Protein AF-A0A961NY48-F1 (afdb_monomer)

Solvent-accessible surface area (backbone atoms only — not comparable to full-atom values): 17485 Å² total; per-residue (Å²): 64,58,36,47,30,24,13,67,84,43,77,58,60,60,48,34,60,68,52,54,38,33,38,49,40,57,77,47,50,43,35,45,83,66,76,32,61,90,43,60,56,43,46,37,36,28,48,59,86,44,73,69,20,22,55,49,47,51,50,34,31,75,73,67,70,51,65,73,33,90,79,53,43,72,28,96,40,55,65,63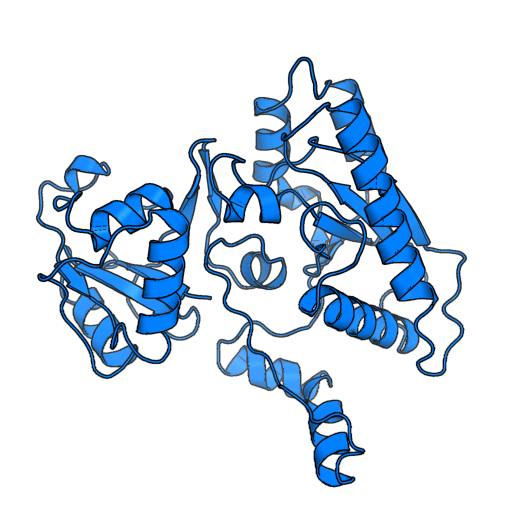,40,35,55,51,22,51,72,30,70,45,20,37,29,58,34,36,71,63,46,42,80,78,30,34,75,44,24,42,24,37,95,77,69,50,69,38,52,90,41,63,63,33,42,52,38,53,62,21,89,49,51,59,85,86,82,85,88,76,71,101,60,89,66,57,69,70,56,51,52,50,60,52,43,63,71,33,70,74,40,33,52,52,38,39,74,68,45,41,76,45,87,71,78,45,77,42,51,58,85,79,38,54,70,48,54,53,44,24,62,70,69,44,46,94,76,37,43,72,68,54,45,50,54,49,51,61,69,48,55,82,24,22,38,38,24,52,54,36,40,49,40,88,99,54,72,48,62,26,76,69,26,51,52,49,35,53,52,54,36,50,40,46,68,74,53,52,68,68,98,46,40,38,35,25,42,7,26,20,37,81,77,75,56,51,72,57,27,24,55,49,10,25,54,36,7,42,44,52,50,49,51,33,66,66,45,76,90,80,54,87,68,77,72,89,36,67,49,58,42,45,51,8,57,49,66,47,73,44,33,69,87,42,76,64,21,27,53,55,14,36,30,26,40,37,28,35,88

Structure (mmCIF, N/CA/C/O backbone):
data_AF-A0A961NY48-F1
#
_entry.id   AF-A0A961NY48-F1
#
loop_
_atom_site.group_PDB
_atom_site.id
_atom_site.type_symbol
_atom_site.label_atom_id
_atom_site.label_alt_id
_atom_site.label_comp_id
_atom_site.label_asym_id
_atom_site.label_entity_id
_atom_site.label_seq_id
_atom_site.pdbx_PDB_ins_code
_atom_site.Cartn_x
_atom_site.Cartn_y
_atom_site.Cartn_z
_atom_site.occupancy
_atom_site.B_iso_or_equiv
_atom_site.auth_seq_id
_atom_site.auth_comp_id
_atom_site.auth_asym_id
_atom_site.auth_atom_id
_atom_site.pdbx_PDB_model_num
ATOM 1 N N . ALA A 1 1 ? -2.059 -2.474 -8.513 1.00 93.06 1 ALA A N 1
ATOM 2 C CA . ALA A 1 1 ? -0.793 -1.785 -8.185 1.00 93.06 1 ALA A CA 1
ATOM 3 C C . ALA A 1 1 ? 0.103 -1.765 -9.413 1.00 93.06 1 ALA A C 1
ATOM 5 O O . ALA A 1 1 ? -0.035 -2.669 -10.235 1.00 93.06 1 ALA A O 1
ATOM 6 N N . LEU A 1 2 ? 0.965 -0.756 -9.536 1.00 95.31 2 LEU A N 1
ATOM 7 C CA . LEU A 1 2 ? 2.062 -0.748 -10.506 1.00 95.31 2 LEU A CA 1
ATOM 8 C C . LEU A 1 2 ? 3.186 -1.605 -9.933 1.00 95.31 2 LEU A C 1
ATOM 10 O O . LEU A 1 2 ? 3.520 -1.440 -8.768 1.00 95.31 2 LEU A O 1
ATOM 14 N N . VAL A 1 3 ? 3.740 -2.521 -10.713 1.00 96.31 3 VAL A N 1
ATOM 15 C CA . VAL A 1 3 ? 4.722 -3.489 -10.220 1.00 96.31 3 VAL A CA 1
ATOM 16 C C . VAL A 1 3 ? 5.961 -3.414 -11.103 1.00 96.31 3 VAL A C 1
ATOM 18 O O . VAL A 1 3 ? 5.857 -3.716 -12.295 1.00 96.31 3 VAL A O 1
ATOM 21 N N . PRO A 1 4 ? 7.119 -3.003 -10.557 1.00 97.31 4 PRO A N 1
ATOM 22 C CA . PRO A 1 4 ? 8.390 -3.133 -11.246 1.00 97.31 4 PRO A CA 1
ATOM 23 C C . PRO A 1 4 ? 8.724 -4.611 -11.403 1.00 97.31 4 PRO A C 1
ATOM 25 O O . PRO A 1 4 ? 8.679 -5.381 -10.439 1.00 97.31 4 PRO A O 1
ATOM 28 N N . VAL A 1 5 ? 9.044 -4.997 -12.627 1.00 97.81 5 VAL A N 1
ATOM 29 C CA . VAL A 1 5 ? 9.352 -6.367 -13.007 1.00 97.81 5 VAL A CA 1
ATOM 30 C C . VAL A 1 5 ? 10.660 -6.424 -13.773 1.00 97.81 5 VAL A C 1
ATOM 32 O O . VAL A 1 5 ? 10.995 -5.517 -14.533 1.00 97.81 5 VAL A O 1
ATOM 35 N N . VAL A 1 6 ? 11.384 -7.513 -13.569 1.00 98.19 6 VAL A N 1
ATOM 36 C CA . VAL A 1 6 ? 12.638 -7.837 -14.250 1.00 98.19 6 VAL A CA 1
ATOM 37 C C . VAL A 1 6 ? 12.577 -9.256 -14.789 1.00 98.19 6 VAL A C 1
ATOM 39 O O . VAL A 1 6 ? 11.686 -10.040 -14.446 1.00 98.19 6 VAL A O 1
ATOM 42 N N . HIS A 1 7 ? 13.553 -9.611 -15.613 1.00 97.75 7 HIS A N 1
ATOM 43 C CA . HIS A 1 7 ? 13.759 -10.994 -16.012 1.00 97.75 7 HIS A CA 1
ATOM 44 C C . HIS A 1 7 ? 13.924 -11.926 -14.799 1.00 97.75 7 HIS A C 1
ATOM 46 O O . HIS A 1 7 ? 14.548 -11.567 -13.795 1.00 97.75 7 HIS A O 1
ATOM 52 N N . ALA A 1 8 ? 13.423 -13.160 -14.907 1.00 95.94 8 ALA A N 1
ATOM 53 C CA . ALA A 1 8 ? 13.413 -14.129 -13.808 1.00 95.94 8 ALA A CA 1
ATOM 54 C C . ALA A 1 8 ? 14.809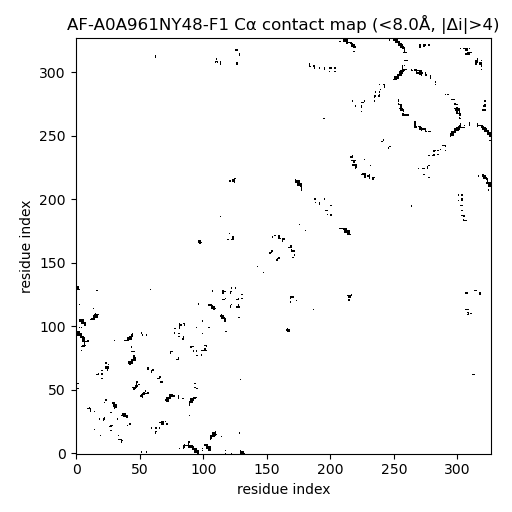 -14.424 -13.222 1.00 95.94 8 ALA A C 1
ATOM 56 O O . ALA A 1 8 ? 14.932 -14.678 -12.026 1.00 95.94 8 ALA A O 1
ATOM 57 N N . THR A 1 9 ? 15.862 -14.353 -14.045 1.00 95.44 9 THR A N 1
ATOM 58 C CA . THR A 1 9 ? 17.255 -14.620 -13.637 1.00 95.44 9 THR A CA 1
ATOM 59 C C . THR A 1 9 ? 18.020 -13.392 -13.145 1.00 95.44 9 THR A C 1
ATOM 61 O O . THR A 1 9 ? 19.196 -13.523 -12.808 1.00 95.44 9 THR A O 1
ATOM 64 N N . ASN A 1 10 ? 17.419 -12.199 -13.149 1.00 95.75 10 ASN A N 1
ATOM 65 C CA . ASN A 1 10 ? 18.087 -11.017 -12.613 1.00 95.75 10 ASN A CA 1
ATOM 66 C C . ASN A 1 10 ? 18.337 -11.237 -11.101 1.00 95.75 10 ASN A C 1
ATOM 68 O O . ASN A 1 10 ? 17.419 -11.697 -10.421 1.00 95.75 10 ASN A O 1
ATOM 72 N N . PRO A 1 11 ? 19.539 -10.982 -10.557 1.00 94.00 11 PRO A N 1
ATOM 73 C CA . PRO A 1 11 ? 19.848 -11.270 -9.152 1.00 94.00 11 PRO A CA 1
ATOM 74 C C . PRO A 1 11 ? 19.316 -10.219 -8.166 1.00 94.00 11 PRO A C 1
ATOM 76 O O . PRO A 1 11 ? 19.292 -10.475 -6.966 1.00 94.00 11 PRO A O 1
ATOM 79 N N . VAL A 1 12 ? 18.905 -9.036 -8.634 1.00 94.69 12 VAL A N 1
ATOM 80 C CA . VAL A 1 12 ? 18.417 -7.967 -7.755 1.00 94.69 12 VAL A CA 1
ATOM 81 C C . VAL A 1 12 ? 17.025 -8.330 -7.243 1.00 94.69 12 VAL A C 1
ATOM 83 O O . VAL A 1 12 ? 16.096 -8.529 -8.022 1.00 94.69 12 VAL A O 1
ATOM 86 N N . GLU A 1 13 ? 16.856 -8.436 -5.928 1.00 91.50 13 GLU A N 1
ATOM 87 C CA . GLU A 1 13 ? 15.572 -8.823 -5.319 1.00 91.50 13 GLU A CA 1
ATOM 88 C C . GLU A 1 13 ? 14.715 -7.619 -4.915 1.00 91.50 13 GLU A C 1
ATOM 90 O O . GLU A 1 13 ? 13.482 -7.685 -4.931 1.00 91.50 13 GLU A O 1
ATOM 95 N N . ARG A 1 14 ? 15.373 -6.519 -4.542 1.00 91.50 14 ARG A N 1
ATOM 96 C CA . ARG A 1 14 ? 14.742 -5.327 -3.978 1.00 91.50 14 ARG A CA 1
ATOM 97 C C . ARG A 1 14 ? 15.614 -4.091 -4.162 1.00 91.50 14 ARG A C 1
ATOM 99 O O . ARG A 1 14 ? 16.836 -4.212 -4.135 1.00 91.50 14 ARG A O 1
ATOM 106 N N . PHE A 1 15 ? 14.990 -2.926 -4.271 1.00 90.81 15 PHE A N 1
ATOM 107 C CA . PHE A 1 15 ? 15.666 -1.624 -4.237 1.00 90.81 15 PHE A CA 1
ATOM 108 C C . PHE A 1 15 ? 14.711 -0.511 -3.803 1.00 90.81 15 PHE A C 1
ATOM 110 O O . PHE A 1 15 ? 13.496 -0.719 -3.707 1.00 90.81 15 PHE A O 1
ATOM 117 N N . GLY A 1 16 ? 15.260 0.675 -3.539 1.00 88.81 16 GLY A N 1
ATOM 118 C CA . GLY A 1 16 ? 14.526 1.843 -3.077 1.00 88.81 16 GLY A CA 1
ATOM 119 C C . GLY A 1 16 ? 13.540 2.409 -4.100 1.00 88.81 16 GLY A C 1
ATOM 120 O O . GLY A 1 16 ? 13.788 2.368 -5.302 1.00 88.81 16 GLY A O 1
ATOM 121 N N . LEU A 1 17 ? 12.452 3.039 -3.644 1.00 88.00 17 LEU A N 1
ATOM 122 C CA . LEU A 1 17 ? 11.603 3.832 -4.548 1.00 88.00 17 LEU A CA 1
ATOM 123 C C . LEU A 1 17 ? 12.389 4.986 -5.208 1.00 88.00 17 LEU A C 1
ATOM 125 O O . LEU A 1 17 ? 12.193 5.272 -6.388 1.00 88.00 17 LEU A O 1
ATOM 129 N N . SER A 1 18 ? 13.334 5.587 -4.479 1.00 87.00 18 SER A N 1
ATOM 130 C CA . SER A 1 18 ? 14.268 6.575 -5.027 1.00 87.00 18 SER A CA 1
ATOM 131 C C . SER A 1 18 ? 15.195 5.982 -6.094 1.00 87.00 18 SER A C 1
ATOM 133 O O . SER A 1 18 ? 15.437 6.638 -7.105 1.00 87.00 18 SER A O 1
ATOM 135 N N . ASP A 1 19 ? 15.654 4.736 -5.919 1.00 92.25 19 ASP A N 1
ATOM 136 C CA . ASP A 1 19 ? 16.471 4.034 -6.919 1.00 92.25 19 ASP A CA 1
ATOM 137 C C . ASP A 1 19 ? 15.649 3.759 -8.180 1.00 92.25 19 ASP A C 1
ATOM 139 O O . ASP A 1 19 ? 16.112 4.017 -9.285 1.00 92.25 19 ASP A O 1
ATOM 143 N N . LEU A 1 20 ? 14.389 3.327 -8.032 1.00 93.88 20 LEU A N 1
ATOM 144 C CA . LEU A 1 20 ? 13.474 3.148 -9.163 1.00 93.88 20 LEU A CA 1
ATOM 145 C C . LEU A 1 20 ? 13.321 4.437 -9.977 1.00 93.88 20 LEU A C 1
ATOM 147 O O . LEU A 1 20 ? 13.367 4.405 -11.207 1.00 93.88 20 LEU A O 1
ATOM 151 N N . ALA A 1 21 ? 13.147 5.568 -9.292 1.00 92.94 21 ALA A N 1
ATOM 152 C CA . ALA A 1 21 ? 13.044 6.867 -9.939 1.00 92.94 21 ALA A CA 1
ATOM 153 C C . ALA A 1 21 ? 14.352 7.255 -10.650 1.00 92.94 21 ALA A C 1
ATOM 155 O O . ALA A 1 21 ? 14.300 7.761 -11.769 1.00 92.94 21 ALA A O 1
ATOM 156 N N . ALA A 1 22 ? 15.512 6.979 -10.047 1.00 94.56 22 ALA A N 1
ATOM 157 C CA . ALA A 1 22 ? 16.821 7.235 -10.649 1.00 94.56 22 ALA A CA 1
ATOM 158 C C . ALA A 1 22 ? 17.088 6.352 -11.885 1.00 94.56 22 ALA A C 1
ATOM 160 O O . ALA A 1 22 ? 17.562 6.860 -12.902 1.00 94.56 22 ALA A O 1
ATOM 161 N N . ILE A 1 23 ? 16.701 5.071 -11.845 1.00 96.50 23 ILE A N 1
ATOM 162 C CA . ILE A 1 23 ? 16.760 4.144 -12.988 1.00 96.50 23 ILE A CA 1
ATOM 163 C C . ILE A 1 23 ? 15.923 4.686 -14.150 1.00 96.50 23 ILE A C 1
ATOM 165 O O . ILE A 1 23 ? 16.410 4.853 -15.265 1.00 96.50 23 ILE A O 1
ATOM 169 N N . PHE A 1 24 ? 14.657 5.025 -13.891 1.00 96.94 24 PHE A N 1
ATOM 170 C CA . PHE A 1 24 ? 13.757 5.515 -14.935 1.00 96.94 24 PHE A CA 1
ATOM 171 C C . PHE A 1 24 ? 14.054 6.950 -15.389 1.00 96.94 24 PHE A C 1
ATOM 173 O O . PHE A 1 24 ? 13.579 7.340 -16.456 1.00 96.94 24 PHE A O 1
ATOM 180 N N . ALA A 1 25 ? 14.851 7.714 -14.638 1.00 96.38 25 ALA A N 1
ATOM 181 C CA . ALA A 1 25 ? 15.432 8.987 -15.066 1.00 96.38 25 ALA A CA 1
ATOM 182 C C . ALA A 1 25 ? 16.734 8.814 -15.877 1.00 96.38 25 ALA A C 1
ATOM 184 O O . ALA A 1 25 ? 17.180 9.768 -16.516 1.00 96.38 25 ALA A O 1
ATOM 185 N N . GLY A 1 26 ? 17.317 7.608 -15.897 1.00 96.06 26 GLY A N 1
ATOM 186 C CA . GLY A 1 26 ? 18.570 7.293 -16.589 1.00 96.06 26 GLY A CA 1
ATOM 187 C C . GLY A 1 26 ? 19.828 7.722 -15.830 1.00 96.06 26 GLY A C 1
ATOM 188 O O . GLY A 1 26 ? 20.877 7.885 -16.443 1.00 96.06 26 GLY A O 1
ATOM 189 N N . GLU A 1 27 ? 19.721 7.959 -14.522 1.00 96.25 27 GLU A N 1
ATOM 190 C CA . GLU A 1 27 ? 20.864 8.278 -13.655 1.00 96.25 27 GLU A CA 1
ATOM 191 C C . GLU A 1 27 ? 21.569 7.022 -13.140 1.00 96.25 27 GLU A C 1
ATOM 193 O O . GLU A 1 27 ? 22.773 7.062 -12.916 1.00 96.25 27 GLU A O 1
ATOM 198 N N . ILE A 1 28 ? 20.809 5.937 -12.963 1.00 96.44 28 ILE A N 1
ATOM 199 C CA . ILE A 1 28 ? 21.324 4.587 -12.728 1.00 96.44 28 ILE A CA 1
ATOM 200 C C . ILE A 1 28 ? 21.061 3.804 -14.008 1.00 96.44 28 ILE A C 1
ATOM 202 O O . ILE A 1 28 ? 19.903 3.576 -14.368 1.00 96.44 28 ILE A O 1
ATOM 206 N N . ASP A 1 29 ? 22.122 3.418 -14.707 1.00 96.88 29 ASP A N 1
ATOM 207 C CA . ASP A 1 29 ? 22.032 2.748 -16.006 1.00 96.88 29 ASP A CA 1
ATOM 208 C C . ASP A 1 29 ? 22.713 1.374 -16.034 1.00 96.88 29 ASP A C 1
ATOM 210 O O . ASP A 1 29 ? 22.643 0.680 -17.052 1.00 96.88 29 ASP A O 1
ATOM 214 N N . ASN A 1 30 ? 23.298 0.934 -14.912 1.00 97.44 30 ASN A N 1
ATOM 215 C CA . ASN A 1 30 ? 23.944 -0.367 -14.788 1.00 97.44 30 ASN A CA 1
ATOM 216 C C . ASN A 1 30 ? 23.503 -1.112 -13.517 1.00 97.44 30 ASN A C 1
ATOM 218 O O . ASN A 1 30 ? 23.493 -0.578 -12.409 1.00 97.44 30 ASN A O 1
ATOM 222 N N . TRP A 1 31 ? 23.189 -2.400 -13.662 1.00 97.12 31 TRP A N 1
ATOM 223 C CA . TRP A 1 31 ? 22.745 -3.247 -12.553 1.00 97.12 31 TRP A CA 1
ATOM 224 C C . TRP A 1 31 ? 23.789 -3.421 -11.441 1.00 97.12 31 TRP A C 1
ATOM 226 O O . TRP A 1 31 ? 23.409 -3.682 -10.297 1.00 97.12 31 TRP A O 1
ATOM 236 N N . SER A 1 32 ? 25.084 -3.260 -11.730 1.00 96.69 32 SER A N 1
ATOM 237 C CA . SER A 1 32 ? 26.154 -3.349 -10.725 1.00 96.69 32 SER A CA 1
ATOM 238 C C . SER A 1 32 ? 26.040 -2.288 -9.625 1.00 96.69 32 SER A C 1
ATOM 240 O O . SER A 1 32 ? 26.433 -2.552 -8.489 1.00 96.69 32 SER A O 1
ATOM 242 N N . GLU A 1 33 ? 25.418 -1.140 -9.911 1.00 96.19 33 GLU A N 1
ATOM 243 C CA . GLU A 1 33 ? 25.150 -0.081 -8.928 1.00 96.19 33 GLU A CA 1
ATOM 244 C C . GLU A 1 33 ? 24.125 -0.511 -7.865 1.00 96.19 33 GLU A C 1
ATOM 246 O O . GLU A 1 33 ? 24.103 0.024 -6.758 1.00 96.19 33 GLU A O 1
ATOM 251 N N . LEU A 1 34 ? 23.315 -1.527 -8.176 1.00 93.69 34 LEU A N 1
ATOM 252 C CA . LEU A 1 34 ? 22.260 -2.079 -7.321 1.00 93.69 34 LEU A CA 1
ATOM 253 C C . LEU A 1 34 ? 22.614 -3.481 -6.795 1.00 93.69 34 LEU A C 1
ATOM 255 O O . LEU A 1 34 ? 21.744 -4.222 -6.338 1.00 93.69 34 LEU A O 1
ATOM 259 N N . GLY A 1 35 ? 23.892 -3.869 -6.880 1.00 91.19 35 GLY A N 1
ATOM 260 C CA . GLY A 1 35 ? 24.374 -5.187 -6.454 1.00 91.19 35 GLY A CA 1
ATOM 261 C C . GLY A 1 35 ? 24.055 -6.324 -7.430 1.00 91.19 35 GLY A C 1
ATOM 262 O O . GLY A 1 35 ? 24.137 -7.493 -7.052 1.00 91.19 35 GLY A O 1
ATOM 263 N N . GLY A 1 36 ? 23.681 -5.998 -8.669 1.00 93.88 36 GLY A N 1
ATOM 264 C CA . GLY A 1 36 ? 23.467 -6.953 -9.750 1.00 93.88 36 GLY A CA 1
ATOM 265 C C . GLY A 1 36 ? 24.720 -7.238 -10.583 1.00 93.88 36 GLY A C 1
ATOM 266 O O . GLY A 1 36 ? 25.848 -6.945 -10.189 1.00 93.88 36 GLY A O 1
ATOM 267 N N . ALA A 1 37 ? 24.516 -7.848 -11.753 1.00 94.00 37 ALA A N 1
ATOM 268 C CA . ALA A 1 37 ? 25.592 -8.094 -12.711 1.00 94.00 37 ALA A CA 1
ATOM 269 C C . ALA A 1 37 ? 26.065 -6.782 -13.359 1.00 94.00 37 ALA A C 1
ATOM 271 O O . ALA A 1 37 ? 25.265 -5.869 -13.541 1.00 94.00 37 ALA A O 1
ATOM 272 N N . ASP A 1 38 ? 27.332 -6.708 -13.770 1.00 96.44 38 ASP A N 1
ATOM 273 C CA . ASP A 1 38 ? 27.828 -5.596 -14.592 1.00 96.44 38 ASP A CA 1
ATOM 274 C C . ASP A 1 38 ? 27.218 -5.676 -15.997 1.00 96.44 38 ASP A C 1
ATOM 276 O O . ASP A 1 38 ? 27.705 -6.378 -16.885 1.00 96.44 38 ASP A O 1
ATOM 280 N N . SER A 1 39 ? 26.058 -5.042 -16.148 1.00 95.06 39 SER A N 1
ATOM 281 C CA . SER A 1 39 ? 25.235 -5.095 -17.348 1.00 95.06 39 SER A CA 1
ATOM 282 C C . SER A 1 39 ? 24.332 -3.864 -17.421 1.00 95.06 39 SER A C 1
ATOM 284 O O . SER A 1 39 ? 23.824 -3.424 -16.384 1.00 95.06 39 SER A O 1
ATOM 286 N N . PRO A 1 40 ? 24.124 -3.308 -18.626 1.00 97.25 40 PRO A N 1
ATOM 287 C CA . PRO A 1 40 ? 23.281 -2.135 -18.805 1.00 97.25 40 PRO A CA 1
ATOM 288 C C . PRO A 1 40 ? 21.811 -2.448 -18.506 1.00 97.25 40 PRO A C 1
ATOM 290 O O . PRO A 1 40 ? 21.352 -3.579 -18.687 1.00 97.25 40 PRO A O 1
ATOM 293 N N . ILE A 1 41 ? 21.074 -1.423 -18.084 1.00 98.25 41 ILE A N 1
ATOM 294 C CA . ILE A 1 41 ? 19.639 -1.489 -17.814 1.00 98.25 41 ILE A CA 1
ATOM 295 C C . ILE A 1 41 ? 18.856 -1.060 -19.062 1.00 98.25 41 ILE A C 1
ATOM 297 O O . ILE A 1 41 ? 18.986 0.071 -19.534 1.00 98.25 41 ILE A O 1
ATOM 301 N N . THR A 1 42 ? 17.982 -1.936 -19.561 1.00 98.19 42 THR A N 1
ATOM 302 C CA . THR A 1 42 ? 17.013 -1.593 -20.617 1.00 98.19 42 THR A CA 1
ATOM 303 C C . THR A 1 42 ? 15.679 -1.200 -19.981 1.00 98.19 42 THR A C 1
ATOM 305 O O . THR A 1 42 ? 15.100 -1.973 -19.219 1.00 98.19 42 THR A O 1
ATOM 308 N N . LEU A 1 43 ? 15.164 -0.006 -20.288 1.00 98.31 43 LEU A N 1
ATOM 309 C CA . LEU A 1 43 ? 13.935 0.524 -19.685 1.00 98.31 43 LEU A CA 1
ATOM 310 C C . LEU A 1 43 ? 12.709 0.239 -20.561 1.00 98.31 43 LEU A C 1
ATOM 312 O O . LEU A 1 43 ? 12.680 0.633 -21.727 1.00 98.31 43 LEU A O 1
ATOM 316 N N . HIS A 1 44 ? 11.670 -0.366 -19.985 1.00 98.25 44 HIS A N 1
ATOM 317 C CA . HIS A 1 44 ? 10.410 -0.674 -20.667 1.00 98.25 44 HIS A CA 1
ATOM 318 C C . HIS A 1 44 ? 9.210 -0.048 -19.940 1.00 98.25 44 HIS A C 1
ATOM 320 O O . HIS A 1 44 ? 9.014 -0.238 -18.740 1.00 98.25 44 HIS A O 1
ATOM 326 N N . LEU A 1 45 ? 8.351 0.672 -20.664 1.00 97.88 45 LEU A N 1
ATOM 327 C CA . LEU A 1 45 ? 7.096 1.212 -20.122 1.00 97.88 45 LEU A CA 1
ATOM 328 C C . LEU A 1 45 ? 6.011 1.242 -21.202 1.00 97.88 45 LEU A C 1
ATOM 330 O O . LEU A 1 45 ? 6.305 1.236 -22.391 1.00 97.88 45 LEU A O 1
ATOM 334 N N . THR A 1 46 ? 4.743 1.282 -20.802 1.00 97.50 46 THR A N 1
ATOM 335 C CA . THR A 1 46 ? 3.648 1.673 -21.712 1.00 97.50 46 THR A CA 1
ATOM 336 C C . THR A 1 46 ? 3.651 3.195 -21.937 1.00 97.50 46 THR A C 1
ATOM 338 O O . THR A 1 46 ? 4.502 3.889 -21.381 1.00 97.50 46 THR A O 1
ATOM 341 N N . ASP A 1 47 ? 2.748 3.744 -22.764 1.00 96.12 47 ASP A N 1
ATOM 342 C CA . ASP A 1 47 ? 2.733 5.192 -23.064 1.00 96.12 47 ASP A CA 1
ATOM 343 C C . ASP A 1 47 ? 2.776 6.041 -21.771 1.00 96.12 47 ASP A C 1
ATOM 345 O O . ASP A 1 47 ? 1.825 6.009 -20.985 1.00 96.12 47 ASP A O 1
ATOM 349 N N . PRO A 1 48 ? 3.833 6.846 -21.537 1.00 95.19 48 PRO A N 1
ATOM 350 C CA . PRO A 1 48 ? 3.977 7.641 -20.316 1.00 95.19 48 PRO A CA 1
ATOM 351 C C . PRO A 1 48 ? 2.939 8.767 -20.187 1.00 95.19 48 PRO A C 1
ATOM 353 O O . PRO A 1 48 ? 2.929 9.488 -19.193 1.00 95.19 48 PRO A O 1
ATOM 356 N N . ARG A 1 49 ? 2.068 8.953 -21.184 1.00 93.88 49 ARG A N 1
ATOM 357 C CA . ARG A 1 49 ? 1.001 9.964 -21.195 1.00 93.88 49 ARG A CA 1
ATOM 358 C C . ARG A 1 49 ? -0.399 9.365 -21.086 1.00 93.88 49 ARG A C 1
ATOM 360 O O . ARG A 1 49 ? -1.362 10.124 -20.991 1.00 93.88 49 ARG A O 1
ATOM 367 N N . ALA A 1 50 ? -0.533 8.036 -21.064 1.00 91.38 50 ALA A N 1
ATOM 368 C CA . ALA A 1 50 ? -1.821 7.368 -20.916 1.00 91.38 50 ALA A CA 1
ATOM 369 C C . ALA A 1 50 ? -1.756 6.129 -20.006 1.00 91.38 50 ALA A C 1
ATOM 371 O O . ALA A 1 50 ? -0.722 5.489 -19.848 1.00 91.38 50 ALA A O 1
ATOM 372 N N . GLY A 1 51 ? -2.895 5.772 -19.408 1.00 90.44 51 GLY A N 1
ATOM 373 C CA . GLY A 1 51 ? -3.058 4.514 -18.673 1.00 90.44 51 GLY A CA 1
ATOM 374 C C . GLY A 1 51 ? -2.012 4.275 -17.573 1.00 90.44 51 GLY A C 1
ATOM 375 O O . GLY A 1 51 ? -1.731 5.156 -16.760 1.00 90.44 51 GLY A O 1
ATOM 376 N N . ILE A 1 52 ? -1.467 3.055 -17.547 1.00 91.50 52 ILE A N 1
ATOM 377 C CA . ILE A 1 52 ? -0.488 2.585 -16.551 1.00 91.50 52 ILE A CA 1
ATOM 378 C C . ILE A 1 52 ? 0.832 3.359 -16.647 1.00 91.50 52 ILE A C 1
ATOM 380 O O . ILE A 1 52 ? 1.367 3.758 -15.613 1.00 91.50 52 ILE A O 1
ATOM 384 N N . GLY A 1 53 ? 1.318 3.633 -17.861 1.00 94.62 53 GLY A N 1
ATOM 385 C CA . GLY A 1 53 ? 2.541 4.405 -18.084 1.00 94.62 53 GLY A CA 1
ATOM 386 C C . GLY A 1 53 ? 2.445 5.817 -17.510 1.00 94.62 53 GLY A C 1
ATOM 387 O O . GLY A 1 53 ? 3.351 6.245 -16.799 1.00 94.62 53 GLY A O 1
ATOM 388 N N . ALA A 1 54 ? 1.318 6.508 -17.710 1.00 94.44 54 ALA A N 1
ATOM 389 C CA . ALA A 1 54 ? 1.076 7.810 -17.077 1.00 94.44 54 ALA A CA 1
ATOM 390 C C . ALA A 1 54 ? 0.963 7.739 -15.554 1.00 94.44 54 ALA A C 1
ATOM 392 O O . ALA A 1 54 ? 1.483 8.615 -14.863 1.00 94.44 54 ALA A O 1
ATOM 393 N N . ALA A 1 55 ? 0.293 6.717 -15.015 1.00 93.81 55 ALA A N 1
ATOM 394 C CA . ALA A 1 55 ? 0.207 6.535 -13.569 1.00 93.81 55 ALA A CA 1
ATOM 395 C C . ALA A 1 55 ? 1.604 6.363 -12.949 1.00 93.81 55 ALA A C 1
ATOM 397 O O . ALA A 1 55 ? 1.903 6.988 -11.932 1.00 93.81 55 ALA A O 1
ATOM 398 N N . PHE A 1 56 ? 2.473 5.583 -13.597 1.00 95.31 56 PHE A N 1
ATOM 399 C CA . PHE A 1 56 ? 3.860 5.419 -13.179 1.00 95.31 56 PHE A CA 1
ATOM 400 C C . PHE A 1 56 ? 4.678 6.707 -13.328 1.00 95.31 56 PHE A C 1
ATOM 402 O O . PHE A 1 56 ? 5.325 7.125 -12.371 1.00 95.31 56 PHE A O 1
ATOM 409 N N . ALA A 1 57 ? 4.602 7.380 -14.480 1.00 94.69 57 ALA A N 1
ATOM 410 C CA . ALA A 1 57 ? 5.305 8.641 -14.719 1.00 94.69 57 ALA A CA 1
ATOM 411 C C . ALA A 1 57 ? 4.942 9.708 -13.670 1.00 94.69 57 ALA A C 1
ATOM 413 O O . ALA A 1 57 ? 5.821 10.381 -13.134 1.00 94.69 57 ALA A O 1
ATOM 414 N N . ASN A 1 58 ? 3.656 9.817 -13.321 1.00 93.00 58 ASN A N 1
ATOM 415 C CA . ASN A 1 58 ? 3.185 10.722 -12.273 1.00 93.00 58 ASN A CA 1
ATOM 416 C C . ASN A 1 58 ? 3.725 10.336 -10.890 1.00 93.00 58 ASN A C 1
ATOM 418 O O . ASN A 1 58 ? 4.123 11.221 -10.136 1.00 93.00 58 ASN A O 1
ATOM 422 N N . ALA A 1 59 ? 3.768 9.042 -10.558 1.00 90.50 59 ALA A N 1
ATOM 423 C CA . ALA A 1 59 ? 4.343 8.577 -9.297 1.00 90.50 59 ALA A CA 1
ATOM 424 C C . ALA A 1 59 ? 5.838 8.930 -9.195 1.00 90.50 59 ALA A C 1
ATOM 426 O O . ALA A 1 59 ? 6.264 9.480 -8.183 1.00 90.50 59 ALA A O 1
ATOM 427 N N . MET A 1 60 ? 6.619 8.703 -10.258 1.00 91.62 60 MET A N 1
ATOM 428 C CA . MET A 1 60 ? 8.049 9.054 -10.293 1.00 91.62 60 MET A CA 1
ATOM 429 C C . MET A 1 60 ? 8.288 10.565 -10.224 1.00 91.62 60 MET A C 1
ATOM 431 O O . MET A 1 60 ? 9.230 11.016 -9.569 1.00 91.62 60 MET A O 1
ATOM 435 N N . MET A 1 61 ? 7.416 11.353 -10.858 1.00 89.38 61 MET A N 1
ATOM 436 C CA . MET A 1 61 ? 7.457 12.813 -10.790 1.00 89.38 61 MET A CA 1
ATOM 437 C C . MET A 1 61 ? 7.177 13.325 -9.372 1.00 89.38 61 MET A C 1
ATOM 439 O O . MET A 1 61 ? 7.873 14.220 -8.905 1.00 89.38 61 MET A O 1
ATOM 443 N N . LEU A 1 62 ? 6.190 12.761 -8.668 1.00 85.94 62 LEU A N 1
ATOM 444 C CA . LEU A 1 62 ? 5.902 13.123 -7.274 1.00 85.94 62 LEU A CA 1
ATOM 445 C C . LEU A 1 62 ? 7.032 12.721 -6.320 1.00 85.94 62 LEU A C 1
ATOM 447 O O . LEU A 1 62 ? 7.280 13.423 -5.344 1.00 85.94 62 LEU A O 1
ATOM 451 N N . GLU A 1 63 ? 7.699 11.607 -6.611 1.00 85.06 63 GLU A N 1
ATOM 452 C CA . GLU A 1 63 ? 8.786 11.080 -5.793 1.00 85.06 63 GLU A CA 1
ATOM 453 C C . GLU A 1 63 ? 10.087 11.879 -5.954 1.00 85.06 63 GLU A C 1
ATOM 455 O O . GLU A 1 63 ? 10.717 12.252 -4.969 1.00 85.06 63 GLU A O 1
ATOM 460 N N . SER A 1 64 ? 10.497 12.151 -7.197 1.00 86.12 64 SER A N 1
ATOM 461 C CA . SER A 1 64 ? 11.834 12.684 -7.502 1.00 86.12 64 SER A CA 1
ATOM 462 C C . SER A 1 64 ? 11.839 14.047 -8.195 1.00 86.12 64 SER A C 1
ATOM 464 O O . SER A 1 64 ? 12.875 14.708 -8.241 1.00 86.12 64 SER A O 1
ATOM 466 N N . GLY A 1 65 ? 10.710 14.472 -8.769 1.00 88.69 65 GLY A N 1
ATOM 467 C CA . GLY A 1 65 ? 10.629 15.660 -9.624 1.00 88.69 65 GLY A CA 1
ATOM 468 C C . GLY A 1 65 ? 11.346 15.522 -10.973 1.00 88.69 65 GLY A C 1
ATOM 469 O O . GLY A 1 65 ? 11.503 16.521 -11.679 1.00 88.69 65 GLY A O 1
ATOM 470 N N . LYS A 1 66 ? 11.815 14.320 -11.334 1.00 87.38 66 LYS A N 1
ATOM 471 C CA . LYS A 1 66 ? 12.632 14.081 -12.531 1.00 87.38 66 LYS A CA 1
ATOM 472 C C . LYS A 1 66 ? 11.790 13.558 -13.701 1.00 87.38 66 LYS A C 1
ATOM 474 O O . LYS A 1 66 ? 10.844 12.796 -13.486 1.00 87.38 66 LYS A O 1
ATOM 479 N N . PRO A 1 67 ? 12.104 13.960 -14.947 1.00 92.00 67 PRO A N 1
ATOM 480 C CA . PRO A 1 67 ? 11.477 13.385 -16.131 1.00 92.00 67 PRO A CA 1
ATOM 481 C C . PRO A 1 67 ? 11.983 11.958 -16.390 1.00 92.00 67 PRO A C 1
ATOM 483 O O . PRO A 1 67 ? 13.058 11.577 -15.935 1.00 92.00 67 PRO A O 1
ATOM 486 N N . LEU A 1 68 ? 11.220 11.192 -17.173 1.00 95.38 68 LEU A N 1
ATOM 487 C CA . LEU A 1 68 ? 11.643 9.870 -17.639 1.00 95.38 68 LEU A CA 1
ATOM 488 C C . LEU A 1 68 ? 12.760 9.976 -18.689 1.00 95.38 68 LEU A C 1
ATOM 490 O O . LEU A 1 68 ? 12.791 10.920 -19.485 1.00 95.38 68 LEU A O 1
ATOM 494 N N . ALA A 1 69 ? 13.637 8.976 -18.715 1.00 95.44 69 ALA A N 1
ATOM 495 C CA . ALA A 1 69 ? 14.767 8.887 -19.626 1.00 95.44 69 ALA A CA 1
ATOM 496 C C . ALA A 1 69 ? 14.323 8.818 -21.102 1.00 95.44 69 ALA A C 1
ATOM 498 O O . ALA A 1 69 ? 13.336 8.153 -21.431 1.00 95.44 69 ALA A O 1
ATOM 499 N N . PRO A 1 70 ? 15.078 9.431 -22.034 1.00 92.56 70 PRO A N 1
ATOM 500 C CA . PRO A 1 70 ? 14.779 9.366 -23.466 1.00 92.56 70 PRO A CA 1
ATOM 501 C C . PRO A 1 70 ? 15.063 7.988 -24.088 1.00 92.56 70 PRO A C 1
ATOM 503 O O . PRO A 1 70 ? 14.617 7.722 -25.200 1.00 92.56 70 PRO A O 1
ATOM 506 N N . THR A 1 71 ? 15.805 7.121 -23.393 1.00 93.38 71 THR A N 1
ATOM 507 C CA . THR A 1 71 ? 16.151 5.748 -23.807 1.00 93.38 71 THR A CA 1
ATOM 508 C C . THR A 1 71 ? 15.019 4.741 -23.587 1.00 93.38 71 THR A C 1
ATOM 510 O O . THR A 1 71 ? 15.170 3.566 -23.914 1.00 93.38 71 THR A O 1
ATOM 513 N N . LEU A 1 72 ? 13.886 5.190 -23.042 1.00 96.31 72 LEU A N 1
ATOM 514 C CA . LEU A 1 72 ? 12.736 4.362 -22.713 1.00 96.31 72 LEU A CA 1
ATOM 515 C C . LEU A 1 72 ? 12.122 3.688 -23.948 1.00 96.31 72 LEU A C 1
ATOM 517 O O . LEU A 1 72 ? 11.672 4.354 -24.883 1.00 96.31 72 LEU A O 1
ATOM 521 N N . VAL A 1 73 ? 12.017 2.360 -23.909 1.00 97.75 73 VAL A N 1
ATOM 522 C CA . VAL A 1 73 ? 11.272 1.582 -24.900 1.00 97.75 73 VAL A CA 1
ATOM 523 C C . VAL A 1 73 ? 9.792 1.604 -24.531 1.00 97.75 73 VAL A C 1
ATOM 525 O O . VAL A 1 73 ? 9.388 1.090 -23.485 1.00 97.75 73 VAL A O 1
ATOM 528 N N . VAL A 1 74 ? 8.980 2.204 -25.402 1.00 97.69 74 VAL A N 1
ATOM 529 C CA . VAL A 1 74 ? 7.535 2.349 -25.192 1.00 97.69 74 VAL A CA 1
ATOM 530 C C . VAL A 1 74 ? 6.766 1.215 -25.871 1.00 97.69 74 VAL A C 1
ATOM 532 O O . VAL A 1 74 ? 6.943 0.963 -27.062 1.00 97.69 74 VAL A O 1
ATOM 535 N N . HIS A 1 75 ? 5.876 0.575 -25.116 1.00 97.81 75 HIS A N 1
ATOM 536 C CA . HIS A 1 75 ? 5.038 -0.554 -25.536 1.00 97.81 75 HIS A CA 1
ATOM 537 C C . HIS A 1 75 ? 3.571 -0.145 -25.692 1.00 97.81 75 HIS A C 1
ATOM 539 O O . HIS A 1 75 ? 3.110 0.804 -25.050 1.00 97.81 75 HIS A O 1
ATOM 545 N N . SER A 1 76 ? 2.823 -0.863 -26.537 1.00 95.12 76 SER A N 1
ATOM 546 C CA . SER A 1 76 ? 1.388 -0.612 -26.746 1.00 95.12 76 SER A CA 1
ATOM 547 C C . SER A 1 76 ? 0.543 -0.970 -25.527 1.00 95.12 76 SER A C 1
ATOM 549 O O . SER A 1 76 ? -0.466 -0.317 -25.263 1.00 95.12 76 SER A O 1
ATOM 551 N N . ASP A 1 77 ? 0.953 -2.001 -24.792 1.00 94.62 77 ASP A N 1
ATOM 552 C CA . ASP A 1 77 ? 0.219 -2.580 -23.674 1.00 94.62 77 ASP A CA 1
ATOM 553 C C . ASP A 1 77 ? 1.173 -3.292 -22.698 1.00 94.62 77 ASP A C 1
ATOM 555 O O . ASP A 1 77 ? 2.383 -3.389 -22.914 1.00 94.62 77 ASP A O 1
ATOM 559 N N . VAL A 1 78 ? 0.624 -3.743 -21.572 1.00 94.69 78 VAL A N 1
ATOM 560 C CA . VAL A 1 78 ? 1.394 -4.419 -20.519 1.00 94.69 78 VAL A CA 1
ATOM 561 C C . VAL A 1 78 ? 1.849 -5.832 -20.904 1.00 94.69 78 VAL A C 1
ATOM 563 O O . VAL A 1 78 ? 2.848 -6.296 -20.360 1.00 94.69 78 VAL A O 1
ATOM 566 N N . ASP A 1 79 ? 1.178 -6.493 -21.853 1.00 94.94 79 ASP A N 1
ATOM 567 C CA . ASP A 1 79 ? 1.521 -7.854 -22.284 1.00 94.94 79 ASP A CA 1
ATOM 568 C C . ASP A 1 79 ? 2.784 -7.852 -23.152 1.00 94.94 79 ASP A C 1
ATOM 570 O O . ASP A 1 79 ? 3.727 -8.605 -22.905 1.00 94.94 79 ASP A O 1
ATOM 574 N N . THR A 1 80 ? 2.839 -6.949 -24.135 1.00 96.94 80 THR A N 1
ATOM 575 C CA . THR A 1 80 ? 4.020 -6.709 -24.981 1.00 96.94 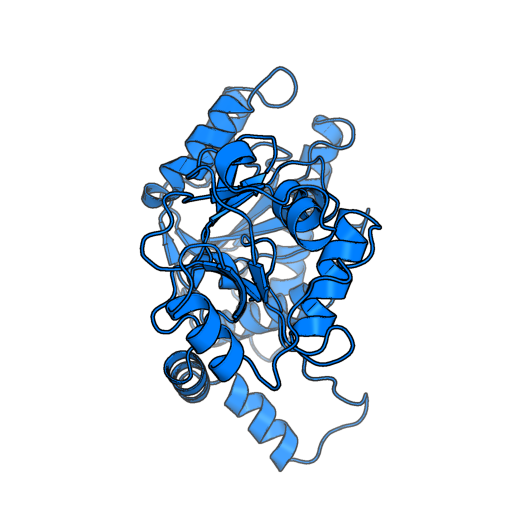80 THR A CA 1
ATOM 576 C C . THR A 1 80 ? 5.228 -6.256 -24.157 1.00 96.94 80 THR A C 1
ATOM 578 O O . THR A 1 80 ? 6.338 -6.746 -24.379 1.00 96.94 80 THR A O 1
ATOM 581 N N . LEU A 1 81 ? 5.008 -5.406 -23.146 1.00 97.94 81 LEU A N 1
ATOM 582 C CA . LEU A 1 81 ? 6.035 -5.016 -22.178 1.00 97.94 81 LEU A CA 1
ATOM 583 C C . LEU A 1 81 ? 6.561 -6.222 -21.395 1.00 97.94 81 LEU A C 1
ATOM 585 O O . LEU A 1 81 ? 7.774 -6.423 -21.335 1.00 97.94 81 LEU A O 1
ATOM 589 N N . GLY A 1 82 ? 5.667 -7.025 -20.809 1.00 97.38 82 GLY A N 1
ATOM 590 C CA . GLY A 1 82 ? 6.039 -8.204 -20.026 1.00 97.38 82 GLY A CA 1
ATOM 591 C C . GLY A 1 82 ? 6.821 -9.224 -20.853 1.00 97.38 82 GLY A C 1
ATOM 592 O O . GLY A 1 82 ? 7.851 -9.720 -20.401 1.00 97.38 82 GLY A O 1
ATOM 593 N N . ALA A 1 83 ? 6.396 -9.472 -22.095 1.00 97.25 83 ALA A N 1
ATOM 594 C CA . ALA A 1 83 ? 7.097 -10.357 -23.022 1.00 97.25 83 ALA A CA 1
ATOM 595 C C . ALA A 1 83 ? 8.510 -9.857 -23.364 1.00 97.25 83 ALA A C 1
ATOM 597 O O . ALA A 1 83 ? 9.435 -10.661 -23.458 1.00 97.25 83 ALA A O 1
ATOM 598 N N . ALA A 1 84 ? 8.693 -8.543 -23.525 1.00 97.94 84 ALA A N 1
ATOM 599 C CA . ALA A 1 84 ? 10.007 -7.963 -23.785 1.00 97.94 84 ALA A CA 1
ATOM 600 C C . ALA A 1 84 ? 10.942 -8.093 -22.570 1.00 97.94 84 ALA A C 1
ATOM 602 O O . ALA A 1 84 ? 12.086 -8.515 -22.721 1.00 97.94 84 ALA A O 1
ATOM 603 N N . VAL A 1 85 ? 10.442 -7.812 -21.360 1.00 98.31 85 VAL A N 1
ATOM 604 C CA . VAL A 1 85 ? 11.214 -7.974 -20.112 1.00 98.31 85 VAL A CA 1
ATOM 605 C C . VAL A 1 85 ? 11.573 -9.444 -19.859 1.00 98.31 85 VAL A C 1
ATOM 607 O O . VAL A 1 85 ? 12.666 -9.748 -19.392 1.00 98.31 85 VAL A O 1
ATOM 610 N N . ALA A 1 86 ? 10.689 -10.379 -20.211 1.00 97.81 86 ALA A N 1
ATOM 611 C CA . ALA A 1 86 ? 10.946 -11.813 -20.083 1.00 97.81 86 ALA A CA 1
ATOM 612 C C . ALA A 1 86 ? 12.009 -12.349 -21.065 1.00 97.81 86 ALA A C 1
ATOM 614 O O . ALA A 1 86 ? 12.476 -13.470 -20.887 1.00 97.81 86 ALA A O 1
ATOM 615 N N . GLN A 1 87 ? 12.414 -11.579 -22.081 1.00 97.06 87 GLN A N 1
ATOM 616 C CA . GLN A 1 87 ? 13.431 -11.986 -23.064 1.00 97.06 87 GLN A CA 1
ATOM 617 C C . GLN A 1 87 ? 14.801 -11.330 -22.849 1.00 97.06 87 GLN A C 1
ATOM 619 O O . GLN A 1 87 ? 15.787 -11.793 -23.423 1.00 97.06 87 GLN A O 1
ATOM 624 N N . ASP A 1 88 ? 14.882 -10.274 -22.037 1.00 97.06 88 ASP A N 1
ATOM 625 C CA . ASP A 1 88 ? 16.110 -9.515 -21.795 1.00 97.06 88 ASP A CA 1
ATOM 626 C C . ASP A 1 88 ? 16.479 -9.533 -20.305 1.00 97.06 88 ASP A C 1
ATOM 628 O O . ASP A 1 88 ? 15.822 -8.914 -19.471 1.00 97.06 88 ASP A O 1
ATOM 632 N N . ALA A 1 89 ? 17.579 -10.214 -19.970 1.00 95.94 89 ALA A N 1
ATOM 633 C CA . ALA A 1 89 ? 18.086 -10.312 -18.601 1.00 95.94 89 ALA A CA 1
ATOM 634 C C . ALA A 1 89 ? 18.463 -8.953 -17.975 1.00 95.94 89 ALA A C 1
ATOM 636 O O . ALA A 1 89 ? 18.463 -8.831 -16.746 1.00 95.94 89 ALA A O 1
ATOM 637 N N . GLY A 1 90 ? 18.774 -7.952 -18.808 1.00 96.56 90 GLY A N 1
ATOM 638 C CA . GLY A 1 90 ? 19.078 -6.581 -18.403 1.00 96.56 90 GLY A CA 1
ATOM 639 C C . GLY A 1 90 ? 17.854 -5.665 -18.335 1.00 96.56 90 GLY A C 1
ATOM 640 O O . GLY A 1 90 ? 17.984 -4.523 -17.894 1.00 96.56 90 GLY A O 1
ATOM 641 N N . ALA A 1 91 ? 16.668 -6.130 -18.736 1.00 97.88 91 ALA A N 1
ATOM 642 C CA . ALA A 1 91 ? 15.483 -5.289 -18.786 1.00 97.88 91 ALA A CA 1
ATOM 643 C C . ALA A 1 91 ? 14.798 -5.121 -17.426 1.00 97.88 91 ALA A C 1
ATOM 645 O O . ALA A 1 91 ? 14.679 -6.049 -16.620 1.00 97.88 91 ALA A O 1
ATOM 646 N N . ILE A 1 92 ? 14.259 -3.921 -17.233 1.00 98.44 92 ILE A N 1
ATOM 647 C CA . ILE A 1 92 ? 13.270 -3.591 -16.214 1.00 98.44 92 ILE A CA 1
ATOM 648 C C . ILE A 1 92 ? 12.055 -2.963 -16.890 1.00 98.44 92 ILE A C 1
ATOM 650 O O . ILE A 1 92 ? 12.176 -2.135 -17.795 1.00 98.44 92 ILE A O 1
ATOM 654 N N . GLY A 1 93 ? 10.866 -3.327 -16.424 1.00 97.62 93 GLY A N 1
ATOM 655 C CA . GLY A 1 93 ? 9.637 -2.658 -16.820 1.00 97.62 93 GLY A CA 1
ATOM 656 C C . GLY A 1 93 ? 8.676 -2.455 -15.665 1.00 97.62 93 GLY A C 1
ATOM 657 O O . GLY A 1 93 ? 8.872 -2.984 -14.575 1.00 97.62 93 GLY A O 1
ATOM 658 N N . VAL A 1 94 ? 7.623 -1.676 -15.901 1.00 97.50 94 VAL A N 1
ATOM 659 C CA . VAL A 1 94 ? 6.542 -1.483 -14.925 1.00 97.50 94 VAL A CA 1
ATOM 660 C C . VAL A 1 94 ? 5.224 -1.948 -15.524 1.00 97.50 94 VAL A C 1
ATOM 662 O O . VAL A 1 94 ? 4.722 -1.379 -16.493 1.00 97.50 94 VAL A O 1
ATOM 665 N N . THR A 1 95 ? 4.667 -2.990 -14.912 1.00 95.50 95 THR A N 1
ATOM 666 C CA . THR A 1 95 ? 3.391 -3.614 -15.281 1.00 95.50 95 THR A CA 1
ATOM 667 C C . THR A 1 95 ? 2.387 -3.480 -14.128 1.00 95.50 95 THR A C 1
ATOM 669 O O . THR A 1 95 ? 2.510 -2.605 -13.269 1.00 95.50 95 THR A O 1
ATOM 672 N N . THR A 1 96 ? 1.364 -4.329 -14.101 1.00 94.81 96 THR A N 1
ATOM 673 C CA . THR A 1 96 ? 0.402 -4.460 -13.007 1.00 94.81 96 THR A CA 1
ATOM 674 C C . THR A 1 96 ? 0.479 -5.845 -12.374 1.00 94.81 96 THR A C 1
ATOM 676 O O . THR A 1 96 ? 0.925 -6.789 -13.019 1.00 94.81 96 THR A O 1
ATOM 679 N N . LEU A 1 97 ? 0.004 -5.986 -11.129 1.00 93.75 97 LEU A N 1
ATOM 680 C CA . LEU A 1 97 ? -0.024 -7.278 -10.418 1.00 93.75 97 LEU A CA 1
ATOM 681 C C . LEU A 1 97 ? -0.675 -8.403 -11.250 1.00 93.75 97 LEU A C 1
ATOM 683 O O . LEU A 1 97 ? -0.179 -9.523 -11.253 1.00 93.75 97 LEU A O 1
ATOM 687 N N . SER A 1 98 ? -1.738 -8.093 -11.998 1.00 92.12 98 SER A N 1
ATOM 688 C CA . SER A 1 98 ? -2.447 -9.052 -12.856 1.00 92.12 98 SER A CA 1
ATOM 689 C C . SER A 1 98 ? -1.672 -9.481 -14.108 1.00 92.12 98 SER A C 1
ATOM 691 O O . SER A 1 98 ? -2.083 -10.431 -14.764 1.00 92.12 98 SER A O 1
ATOM 693 N N . HIS A 1 99 ? -0.569 -8.806 -14.445 1.00 94.25 99 HIS A N 1
ATOM 694 C CA . HIS A 1 99 ? 0.181 -8.992 -15.693 1.00 94.25 99 HIS A CA 1
ATOM 695 C C . HIS A 1 99 ? 1.692 -9.138 -15.439 1.00 94.25 99 HIS A C 1
ATOM 697 O O . HIS A 1 99 ? 2.511 -8.625 -16.200 1.00 94.25 99 HIS A O 1
ATOM 703 N N . ILE A 1 100 ? 2.075 -9.814 -14.348 1.00 93.19 100 ILE A N 1
ATOM 704 C CA . ILE A 1 100 ? 3.483 -10.167 -14.084 1.00 93.19 100 ILE A CA 1
ATOM 705 C C . ILE A 1 100 ? 3.960 -11.246 -15.079 1.00 93.19 100 ILE A C 1
ATOM 707 O O . ILE A 1 100 ? 5.078 -11.171 -15.585 1.00 93.19 100 ILE A O 1
ATOM 711 N N . GLY A 1 101 ? 3.110 -12.219 -15.426 1.00 92.44 101 GLY A N 1
ATOM 712 C CA . GLY A 1 101 ? 3.453 -13.262 -16.401 1.00 92.44 101 GLY A CA 1
ATOM 713 C C . GLY A 1 101 ? 4.687 -14.077 -15.989 1.00 92.44 101 GLY A C 1
ATOM 714 O O . GLY A 1 101 ? 4.771 -14.541 -14.856 1.00 92.44 101 GLY A O 1
ATOM 715 N N . GLU A 1 102 ? 5.641 -14.244 -16.911 1.00 94.06 102 GLU A N 1
ATOM 716 C CA . GLU 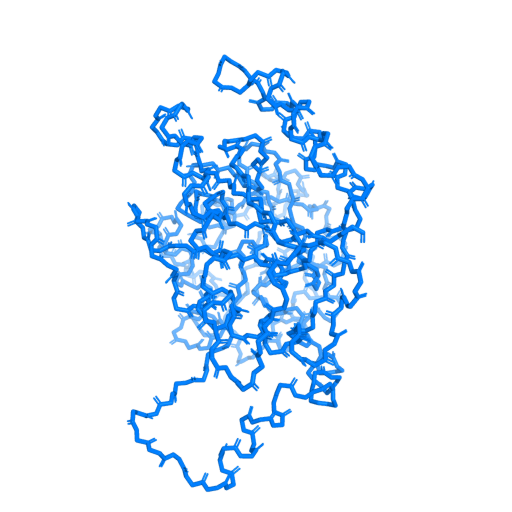A 1 102 ? 6.914 -14.964 -16.692 1.00 94.06 102 GLU A CA 1
ATOM 717 C C . GLU A 1 102 ? 8.029 -14.078 -16.104 1.00 94.06 102 GLU A C 1
ATOM 719 O O . GLU A 1 102 ? 9.150 -14.535 -15.874 1.00 94.06 102 GLU A O 1
ATOM 724 N N . THR A 1 103 ? 7.739 -12.799 -15.866 1.00 97.06 103 THR A N 1
ATOM 725 C CA . THR A 1 103 ? 8.683 -11.880 -15.224 1.00 97.06 103 THR A CA 1
ATOM 726 C C . THR A 1 103 ? 8.676 -12.060 -13.709 1.00 97.06 103 THR A C 1
ATOM 728 O O . THR A 1 103 ? 7.793 -12.696 -13.131 1.00 97.06 103 THR A O 1
ATOM 731 N N . ARG A 1 104 ? 9.669 -11.483 -13.033 1.00 96.31 104 ARG A N 1
ATOM 732 C CA . ARG A 1 104 ? 9.751 -11.484 -11.574 1.00 96.31 104 ARG A CA 1
ATOM 733 C C . ARG A 1 104 ? 9.511 -10.082 -11.036 1.00 96.31 104 ARG A C 1
ATOM 735 O O . ARG A 1 104 ? 10.196 -9.140 -11.425 1.00 96.31 104 ARG A O 1
ATOM 742 N N . ALA A 1 105 ? 8.563 -9.962 -10.110 1.00 96.12 105 ALA A N 1
ATOM 743 C CA . ALA A 1 105 ? 8.314 -8.720 -9.391 1.00 96.12 105 ALA A CA 1
ATOM 744 C C . ALA A 1 105 ? 9.453 -8.399 -8.417 1.00 96.12 105 ALA A C 1
ATOM 746 O O . ALA A 1 105 ? 10.010 -9.287 -7.766 1.00 96.12 105 ALA A O 1
ATOM 747 N N . LEU A 1 106 ? 9.764 -7.112 -8.302 1.00 95.38 106 LEU A N 1
ATOM 748 C CA . LEU A 1 106 ? 10.727 -6.590 -7.343 1.00 95.38 106 LEU A CA 1
ATOM 749 C C . LEU A 1 106 ? 10.013 -6.036 -6.114 1.00 95.38 106 LEU A C 1
ATOM 751 O O . LEU A 1 106 ? 9.014 -5.317 -6.225 1.00 95.38 106 LEU A O 1
ATOM 755 N N . ALA A 1 107 ? 10.548 -6.347 -4.936 1.00 93.81 107 ALA A N 1
ATOM 756 C CA . ALA A 1 107 ? 10.109 -5.694 -3.713 1.00 93.81 107 ALA A CA 1
ATOM 757 C C . ALA A 1 107 ? 10.669 -4.269 -3.660 1.00 93.81 107 ALA A C 1
ATOM 759 O O . ALA A 1 107 ? 11.807 -4.013 -4.054 1.00 93.81 107 ALA A O 1
ATOM 760 N N . LEU A 1 108 ? 9.871 -3.339 -3.146 1.00 91.44 108 LEU A N 1
ATOM 761 C CA . LEU A 1 108 ? 10.293 -1.953 -2.982 1.00 91.44 108 LEU A CA 1
ATOM 762 C C . LEU A 1 108 ? 10.772 -1.732 -1.560 1.00 91.44 108 LEU A C 1
ATOM 764 O O . LEU A 1 108 ? 10.079 -2.098 -0.611 1.00 91.44 108 LEU A O 1
ATOM 768 N N . THR A 1 109 ? 11.947 -1.129 -1.417 1.00 85.56 109 THR A N 1
ATOM 769 C CA . THR A 1 109 ? 12.486 -0.709 -0.129 1.00 85.56 109 THR A CA 1
ATOM 770 C C . THR A 1 109 ? 12.366 0.795 0.090 1.00 85.56 109 THR A C 1
ATOM 772 O O . THR A 1 109 ? 12.192 1.567 -0.850 1.00 85.56 109 THR A O 1
ATOM 775 N N . GLY A 1 110 ? 12.481 1.229 1.342 1.00 76.75 110 GLY A N 1
ATOM 776 C CA . GLY A 1 110 ? 12.821 2.616 1.678 1.00 76.75 110 GLY A CA 1
ATOM 777 C C . GLY A 1 110 ? 14.194 2.713 2.352 1.00 76.75 110 GLY A C 1
ATOM 778 O O . GLY A 1 110 ? 14.799 1.691 2.683 1.00 76.75 110 GLY A O 1
ATOM 779 N N . SER A 1 111 ? 14.682 3.932 2.597 1.00 75.31 111 SER A N 1
ATOM 780 C CA . SER A 1 111 ? 16.004 4.194 3.207 1.00 75.31 111 SER A CA 1
ATOM 781 C C . SER A 1 111 ? 16.214 3.560 4.591 1.00 75.31 111 SER A C 1
ATOM 783 O O . SER A 1 111 ? 17.330 3.217 4.970 1.00 75.31 111 SER A O 1
ATOM 785 N N . CYS A 1 112 ? 15.133 3.346 5.334 1.00 75.88 112 CYS A N 1
ATOM 786 C CA . CYS A 1 112 ? 15.087 2.667 6.627 1.00 75.88 112 CYS A CA 1
ATOM 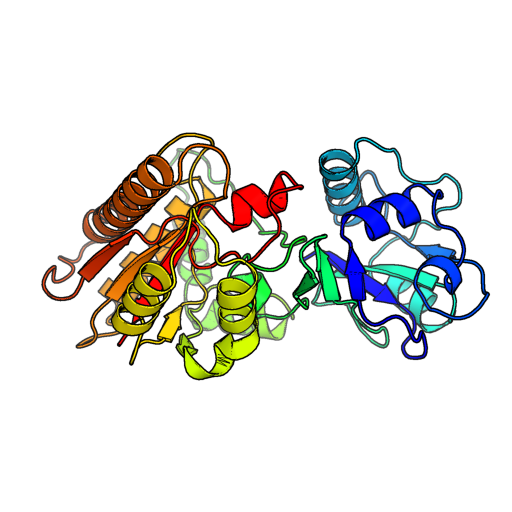787 C C . CYS A 1 112 ? 15.120 1.125 6.533 1.00 75.88 112 CYS A C 1
ATOM 789 O O . CYS A 1 112 ? 14.985 0.443 7.548 1.00 75.88 112 CYS A O 1
ATOM 791 N N . GLY A 1 113 ? 15.298 0.555 5.334 1.00 73.56 113 GLY A N 1
ATOM 792 C CA . GLY A 1 113 ? 15.515 -0.882 5.116 1.00 73.56 113 GLY A CA 1
ATOM 793 C C . GLY A 1 113 ? 14.250 -1.746 5.110 1.00 73.56 113 GLY A C 1
ATOM 794 O O . GLY A 1 113 ? 14.343 -2.967 4.975 1.00 73.56 113 GLY A O 1
ATOM 795 N N . LEU A 1 114 ? 13.070 -1.135 5.235 1.00 81.38 114 LEU A N 1
ATOM 796 C CA . LEU A 1 114 ? 11.784 -1.810 5.075 1.00 81.38 114 LEU A CA 1
ATOM 797 C C . LEU A 1 114 ? 11.571 -2.191 3.616 1.00 81.38 114 LEU A C 1
ATOM 799 O O . LEU A 1 114 ? 11.566 -1.301 2.775 1.00 81.38 114 LEU A O 1
ATOM 803 N N . ALA A 1 115 ? 11.367 -3.480 3.343 1.00 86.12 115 ALA A N 1
ATOM 804 C CA . ALA A 1 115 ? 11.006 -4.001 2.029 1.00 86.12 115 ALA A CA 1
ATOM 805 C C . ALA A 1 115 ? 9.535 -4.421 2.016 1.00 86.12 115 ALA A C 1
ATOM 807 O O . ALA A 1 115 ? 9.095 -5.140 2.913 1.00 86.12 115 ALA A O 1
ATOM 808 N N . VAL A 1 116 ? 8.794 -4.025 0.985 1.00 89.31 116 VAL A N 1
ATOM 809 C CA . VAL A 1 116 ? 7.401 -4.428 0.779 1.00 89.31 116 VAL A CA 1
ATOM 810 C C . VAL A 1 116 ? 7.256 -5.010 -0.621 1.00 89.31 116 VAL A C 1
ATOM 812 O O . VAL A 1 116 ? 7.504 -4.339 -1.626 1.00 89.31 116 VAL A O 1
ATOM 815 N N . ALA A 1 117 ? 6.859 -6.279 -0.684 1.00 92.12 117 ALA A N 1
ATOM 816 C CA . ALA A 1 117 ? 6.532 -6.951 -1.933 1.00 92.12 117 ALA A CA 1
ATOM 817 C C . ALA A 1 117 ? 5.124 -6.565 -2.414 1.00 92.12 117 ALA A C 1
ATOM 819 O O . ALA A 1 117 ? 4.246 -6.223 -1.615 1.00 92.12 117 ALA A O 1
ATOM 820 N N . ALA A 1 118 ? 4.914 -6.626 -3.730 1.00 93.94 118 ALA A N 1
ATOM 821 C CA . ALA A 1 118 ? 3.606 -6.447 -4.348 1.00 93.94 118 ALA A CA 1
ATOM 822 C C . ALA A 1 118 ? 2.775 -7.729 -4.185 1.00 93.94 118 ALA A C 1
ATOM 824 O O . ALA A 1 118 ? 2.811 -8.613 -5.036 1.00 93.94 118 ALA A O 1
ATOM 825 N N . GLU A 1 119 ? 2.027 -7.827 -3.092 1.00 92.00 119 GLU A N 1
ATOM 826 C CA . GLU A 1 119 ? 1.167 -8.968 -2.774 1.00 92.00 119 GLU A CA 1
ATOM 827 C C . GLU A 1 119 ? -0.274 -8.493 -2.592 1.00 92.00 119 GLU A C 1
ATOM 829 O O . GLU A 1 119 ? -0.515 -7.331 -2.260 1.00 92.00 119 GLU A O 1
ATOM 834 N N . GLU A 1 120 ? -1.254 -9.383 -2.770 1.00 91.69 120 GLU A N 1
ATOM 835 C CA . GLU A 1 120 ? -2.670 -9.027 -2.599 1.00 91.69 120 GLU A CA 1
ATOM 836 C C . GLU A 1 120 ? -2.926 -8.361 -1.241 1.00 91.69 120 GLU A C 1
ATOM 838 O O . GLU A 1 120 ? -3.586 -7.326 -1.171 1.00 91.69 120 GLU A O 1
ATOM 843 N N . VAL A 1 121 ? -2.333 -8.901 -0.173 1.00 90.69 121 VAL A N 1
ATOM 844 C CA . VAL A 1 121 ? -2.511 -8.401 1.192 1.00 90.69 121 VAL A CA 1
ATOM 845 C C . VAL A 1 121 ? -1.856 -7.035 1.419 1.00 90.69 121 VAL A C 1
ATOM 847 O O . VAL A 1 121 ? -2.478 -6.160 2.022 1.00 90.69 121 VAL A O 1
ATOM 850 N N . THR A 1 122 ? -0.639 -6.810 0.910 1.00 92.19 122 THR A N 1
ATOM 851 C CA . THR A 1 122 ? 0.080 -5.533 1.075 1.00 92.19 122 THR A CA 1
ATOM 852 C C . THR A 1 122 ? -0.545 -4.433 0.223 1.00 92.19 122 THR A C 1
ATOM 854 O O . THR A 1 122 ? -0.580 -3.272 0.631 1.00 92.19 122 THR A O 1
ATOM 857 N N . ILE A 1 123 ? -1.098 -4.794 -0.937 1.00 93.19 123 ILE A N 1
ATOM 858 C CA . ILE A 1 123 ? -1.822 -3.883 -1.824 1.00 93.19 123 ILE A CA 1
ATOM 859 C C . ILE A 1 123 ? -3.201 -3.550 -1.246 1.00 93.19 123 ILE A C 1
ATOM 861 O O . ILE A 1 123 ? -3.570 -2.377 -1.229 1.00 93.19 123 ILE A O 1
ATOM 865 N N . ALA A 1 124 ? -3.945 -4.536 -0.732 1.00 90.88 124 ALA A N 1
ATOM 866 C CA . ALA A 1 124 ? -5.235 -4.303 -0.075 1.00 90.88 124 ALA A CA 1
ATOM 867 C C . ALA A 1 124 ? -5.084 -3.384 1.149 1.00 90.88 124 ALA A C 1
ATOM 869 O O . ALA A 1 124 ? -5.866 -2.449 1.317 1.00 90.88 124 ALA A O 1
ATOM 870 N N . ALA A 1 125 ? -4.025 -3.601 1.937 1.00 89.50 125 ALA A N 1
ATOM 871 C CA . ALA A 1 125 ? -3.641 -2.773 3.081 1.00 89.50 125 ALA A CA 1
ATOM 872 C C . ALA A 1 125 ? -3.158 -1.364 2.718 1.00 89.50 125 ALA A C 1
ATOM 874 O O . ALA A 1 125 ? -3.109 -0.486 3.586 1.00 89.50 125 ALA A O 1
ATOM 875 N N . GLY A 1 126 ? -2.810 -1.128 1.450 1.00 88.44 126 GLY A N 1
ATOM 876 C CA . GLY A 1 126 ? -2.150 0.102 1.020 1.00 88.44 126 GLY A CA 1
ATOM 877 C C . GLY A 1 126 ? -0.755 0.271 1.629 1.00 88.44 126 GLY A C 1
ATOM 878 O O . GLY A 1 126 ? -0.279 1.398 1.750 1.00 88.44 126 GLY A O 1
ATOM 879 N N . ASP A 1 127 ? -0.119 -0.829 2.037 1.00 89.38 127 ASP A N 1
ATOM 880 C CA . ASP A 1 127 ? 1.253 -0.853 2.549 1.00 89.38 127 ASP A CA 1
ATOM 881 C C . ASP A 1 127 ? 2.270 -0.835 1.394 1.00 89.38 127 ASP A C 1
ATOM 883 O O . ASP A 1 127 ? 3.404 -0.398 1.567 1.00 89.38 127 ASP A O 1
ATOM 887 N N . TYR A 1 128 ? 1.876 -1.305 0.204 1.00 92.06 128 TYR A N 1
ATOM 888 C CA . TYR A 1 128 ? 2.738 -1.312 -0.977 1.00 92.06 128 TYR A CA 1
ATOM 889 C C . TYR A 1 128 ? 2.806 0.077 -1.657 1.00 92.06 128 TYR A C 1
ATOM 891 O O . TYR A 1 128 ? 1.744 0.635 -1.972 1.00 92.06 128 TYR A O 1
ATOM 899 N N . PRO A 1 129 ? 4.010 0.618 -1.964 1.00 89.06 129 PRO A N 1
ATOM 900 C CA . PRO A 1 129 ? 4.170 2.007 -2.400 1.00 89.06 129 PRO A CA 1
ATOM 901 C C . PRO A 1 129 ? 3.440 2.419 -3.666 1.00 89.06 129 PRO A C 1
ATOM 903 O O . PRO A 1 129 ? 2.888 3.512 -3.753 1.00 89.06 129 PRO A O 1
ATOM 906 N N . LEU A 1 130 ? 3.395 1.526 -4.647 1.00 92.00 130 LEU A N 1
ATOM 907 C CA . LEU A 1 130 ? 2.809 1.814 -5.950 1.00 92.00 130 LEU A CA 1
ATOM 908 C C . LEU A 1 130 ? 1.390 1.240 -6.075 1.00 92.00 130 LEU A C 1
ATOM 910 O O . LEU A 1 130 ? 0.958 0.766 -7.132 1.00 92.00 130 LEU A O 1
ATOM 914 N N . THR A 1 131 ? 0.644 1.257 -4.970 1.00 91.06 131 THR A N 1
ATOM 915 C CA . THR A 1 131 ? -0.768 0.873 -4.958 1.00 91.06 131 THR A CA 1
ATOM 916 C C . THR A 1 131 ? -1.587 1.878 -5.764 1.00 91.06 131 THR A C 1
ATOM 918 O O . THR A 1 131 ? -1.600 3.069 -5.473 1.00 91.06 131 THR A O 1
ATOM 921 N N . LEU A 1 132 ? -2.296 1.379 -6.780 1.00 88.62 132 LEU A N 1
ATOM 922 C CA . LEU A 1 132 ? -3.148 2.181 -7.656 1.00 88.62 132 LEU A CA 1
ATOM 923 C C . LEU A 1 132 ? -4.606 1.731 -7.491 1.00 88.62 132 LEU A C 1
ATOM 925 O O . LEU A 1 132 ? -4.985 0.705 -8.067 1.00 88.62 132 LEU A O 1
ATOM 929 N N . PRO A 1 133 ? -5.406 2.438 -6.680 1.00 85.50 133 PRO A N 1
ATOM 930 C CA . PRO A 1 133 ? -6.823 2.146 -6.515 1.00 85.50 133 PRO A CA 1
ATOM 931 C C . PRO A 1 133 ? -7.637 2.580 -7.741 1.00 85.50 133 PRO A C 1
ATOM 933 O O . PRO A 1 133 ? -7.366 3.607 -8.364 1.00 85.50 133 PRO A O 1
ATOM 936 N N . PHE A 1 134 ? -8.682 1.814 -8.056 1.00 85.06 134 PHE A N 1
ATOM 937 C CA . PHE A 1 134 ? -9.672 2.188 -9.064 1.00 85.06 134 PHE A CA 1
ATOM 938 C C . PHE A 1 134 ? -10.856 2.898 -8.412 1.00 85.06 134 PHE A C 1
ATOM 940 O O . PHE A 1 134 ? -11.467 2.385 -7.474 1.00 85.06 134 PHE A O 1
ATOM 947 N N . TYR A 1 135 ? -11.209 4.064 -8.950 1.00 83.31 135 TYR A N 1
ATOM 948 C CA . TYR A 1 135 ? -12.327 4.863 -8.463 1.00 83.31 135 TYR A CA 1
ATOM 949 C C . TYR A 1 135 ? -13.468 4.902 -9.474 1.00 83.31 135 TYR A C 1
ATOM 951 O O . TYR A 1 135 ? -13.264 5.124 -10.667 1.00 83.31 135 TYR A O 1
ATOM 959 N N . LEU A 1 136 ? -14.693 4.749 -8.971 1.00 85.25 136 LEU A N 1
ATOM 960 C CA . LEU A 1 136 ? -15.915 5.038 -9.713 1.00 85.25 136 LEU A CA 1
ATOM 961 C C . LEU A 1 136 ? -16.460 6.394 -9.260 1.00 85.25 136 LEU A C 1
ATOM 963 O O . LEU A 1 136 ? -16.913 6.544 -8.126 1.00 85.25 136 LEU A O 1
ATOM 967 N N . TYR A 1 137 ? -16.439 7.377 -10.157 1.00 85.69 137 TYR A N 1
ATOM 968 C CA . TYR A 1 137 ? -16.998 8.702 -9.897 1.00 85.69 137 TYR A CA 1
ATOM 969 C C . TYR A 1 137 ? -18.492 8.712 -10.210 1.00 85.69 137 TYR A C 1
ATOM 971 O O . TYR A 1 137 ? -18.914 8.440 -11.335 1.00 85.69 137 TYR A O 1
ATOM 979 N N . LEU A 1 138 ? -19.302 9.033 -9.202 1.00 86.00 138 LEU A N 1
ATOM 980 C CA . LEU A 1 138 ? -20.757 9.046 -9.310 1.00 86.00 138 LEU A CA 1
ATOM 981 C C . LEU A 1 138 ? -21.273 10.490 -9.317 1.00 86.00 138 LEU A C 1
ATOM 983 O O . LEU A 1 138 ? -20.798 11.313 -8.533 1.00 86.00 138 LEU A O 1
ATOM 987 N N . PRO A 1 139 ? -22.262 10.825 -10.161 1.00 89.06 139 PRO A N 1
ATOM 988 C CA . PRO A 1 139 ? -22.863 12.149 -10.133 1.00 89.06 139 PRO A CA 1
ATOM 989 C C . PRO A 1 139 ? -23.693 12.328 -8.852 1.00 89.06 139 PRO A C 1
ATOM 991 O O . PRO A 1 139 ? -24.333 11.386 -8.391 1.00 89.06 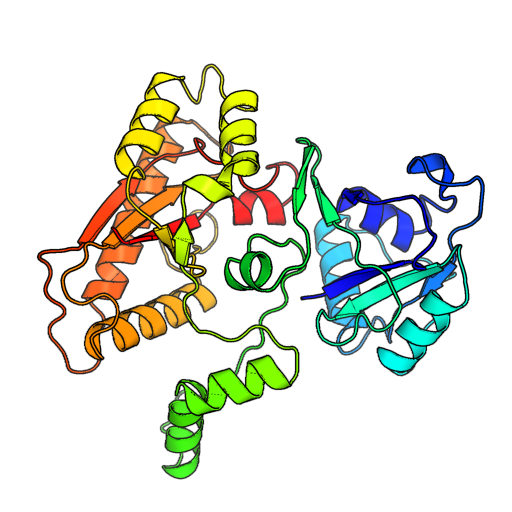139 PRO A O 1
ATOM 994 N N . GLY A 1 140 ? -23.788 13.557 -8.336 1.00 87.50 140 GLY A N 1
ATOM 995 C CA . GLY A 1 140 ? -24.587 13.899 -7.143 1.00 87.50 140 GLY A CA 1
ATOM 996 C C . GLY A 1 140 ? -26.113 13.785 -7.308 1.00 87.50 140 GLY A C 1
ATOM 997 O 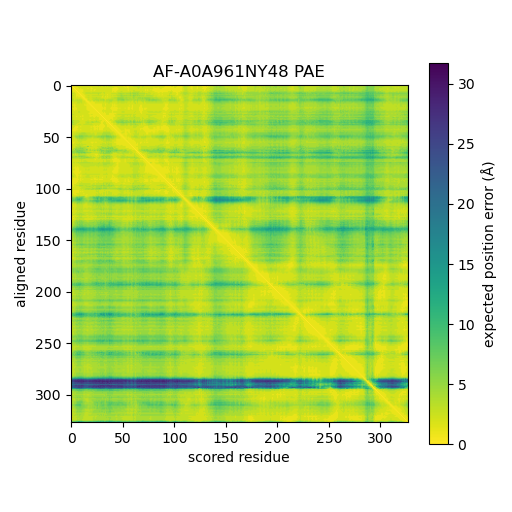O . GLY A 1 140 ? -26.870 14.330 -6.513 1.00 87.50 140 GLY A O 1
ATOM 998 N N . ARG A 1 141 ? -26.585 13.103 -8.356 1.00 92.56 141 ARG A N 1
ATOM 999 C CA . ARG A 1 141 ? -28.002 12.851 -8.638 1.00 92.56 141 ARG A CA 1
ATOM 1000 C C . ARG A 1 141 ? -28.317 11.378 -8.434 1.00 92.56 141 ARG A C 1
ATOM 1002 O O . ARG A 1 141 ? -27.466 10.513 -8.634 1.00 92.56 141 ARG A O 1
ATOM 1009 N N . ARG A 1 142 ? -29.575 11.068 -8.120 1.00 91.31 142 ARG A N 1
ATOM 1010 C CA . ARG A 1 142 ? -30.014 9.676 -7.990 1.00 91.31 142 ARG A CA 1
ATOM 1011 C C . ARG A 1 142 ? -29.837 8.936 -9.318 1.00 91.31 142 ARG A C 1
ATOM 1013 O O . ARG A 1 142 ? -30.427 9.307 -10.330 1.00 91.31 142 ARG A O 1
ATOM 1020 N N . LEU A 1 143 ? -29.050 7.867 -9.289 1.00 94.19 143 LEU A N 1
ATOM 1021 C CA . LEU A 1 143 ? -28.842 7.006 -10.447 1.00 94.19 143 LEU A CA 1
ATOM 1022 C C . LEU A 1 143 ? -30.089 6.151 -10.755 1.00 94.19 143 LEU A C 1
ATOM 1024 O O . LEU A 1 143 ? -30.849 5.804 -9.832 1.00 94.19 143 LEU A O 1
ATOM 1028 N N . PRO A 1 144 ? -30.292 5.765 -12.033 1.00 96.06 144 PRO A N 1
ATOM 1029 C CA . PRO A 1 144 ? -31.300 4.781 -12.419 1.00 96.06 144 PRO A CA 1
ATOM 1030 C C . PRO A 1 144 ? -31.199 3.500 -11.586 1.00 96.06 144 PRO A C 1
ATOM 1032 O O . PRO A 1 144 ? -30.128 3.160 -11.082 1.00 96.06 144 PRO A O 1
ATOM 1035 N N . LYS A 1 145 ? -32.314 2.771 -11.447 1.00 95.75 145 LYS A N 1
ATOM 1036 C CA . LYS A 1 145 ? -32.370 1.549 -10.627 1.00 95.75 145 LYS A CA 1
ATOM 1037 C C . LYS A 1 145 ? -31.274 0.547 -11.005 1.00 95.75 145 LYS A C 1
ATOM 1039 O O . LYS A 1 145 ? -30.513 0.171 -10.124 1.00 95.75 145 LYS A O 1
ATOM 1044 N N . VAL A 1 146 ? -31.126 0.254 -12.297 1.00 96.50 146 VAL A N 1
ATOM 1045 C CA . VAL A 1 146 ? -30.099 -0.665 -12.816 1.00 96.50 146 VAL A CA 1
ATOM 1046 C C . VAL A 1 146 ? -28.674 -0.259 -12.429 1.00 96.50 146 VAL A C 1
ATOM 1048 O O . VAL A 1 146 ? -27.880 -1.099 -12.029 1.00 96.50 146 VAL A O 1
ATOM 1051 N N . ALA A 1 147 ? -28.350 1.037 -12.468 1.00 93.94 147 ALA A N 1
ATOM 1052 C CA . ALA A 1 147 ? -27.028 1.518 -12.080 1.00 93.94 147 ALA A CA 1
ATOM 1053 C C . ALA A 1 147 ? -26.793 1.356 -10.571 1.00 93.94 147 ALA A C 1
ATOM 1055 O O . ALA A 1 147 ? -25.715 0.950 -10.158 1.00 93.94 147 ALA A O 1
ATOM 1056 N N . ARG A 1 148 ? -27.807 1.617 -9.736 1.00 91.75 148 ARG A N 1
ATOM 1057 C CA . ARG A 1 148 ? -27.709 1.385 -8.284 1.00 91.75 148 ARG A CA 1
ATOM 1058 C C . ARG A 1 148 ? -27.582 -0.097 -7.940 1.00 91.75 148 ARG A C 1
ATOM 1060 O O . ARG A 1 148 ? -26.828 -0.428 -7.036 1.00 91.75 148 ARG A O 1
ATOM 1067 N N . GLU A 1 149 ? -28.297 -0.965 -8.649 1.00 94.00 149 GLU A N 1
ATOM 1068 C CA . GLU A 1 149 ? -28.200 -2.420 -8.479 1.00 94.00 149 GLU A CA 1
ATOM 1069 C C . GLU A 1 149 ? -26.832 -2.944 -8.913 1.00 94.00 149 GLU A C 1
ATOM 1071 O O . GLU A 1 149 ? -26.249 -3.744 -8.193 1.00 94.00 149 GLU A O 1
ATOM 1076 N N . MET A 1 150 ? -26.270 -2.431 -10.012 1.00 93.69 150 MET A N 1
ATOM 1077 C CA . MET A 1 150 ? -24.894 -2.742 -10.406 1.00 93.69 150 MET A CA 1
ATOM 1078 C C . MET A 1 150 ? -23.891 -2.298 -9.333 1.00 93.69 150 MET A C 1
ATOM 1080 O O . MET A 1 150 ? -23.034 -3.077 -8.940 1.00 93.69 150 MET A O 1
ATOM 1084 N N . LEU A 1 151 ? -24.013 -1.076 -8.800 1.00 89.69 151 LEU A N 1
ATOM 1085 C CA . LEU A 1 151 ? -23.131 -0.594 -7.727 1.00 89.69 151 LEU A CA 1
ATOM 1086 C C . LEU A 1 151 ? -23.250 -1.425 -6.440 1.00 89.69 151 LEU A C 1
ATOM 1088 O O . LEU A 1 151 ? -22.253 -1.611 -5.748 1.00 89.69 151 LEU A O 1
ATOM 1092 N N . ALA A 1 152 ? -24.447 -1.925 -6.124 1.00 87.19 152 ALA A N 1
ATOM 1093 C CA . ALA A 1 152 ? -24.646 -2.856 -5.017 1.00 87.19 152 ALA A CA 1
ATOM 1094 C C . ALA A 1 152 ? -24.013 -4.225 -5.318 1.00 87.19 152 ALA A C 1
ATOM 1096 O O . ALA A 1 152 ? -23.297 -4.762 -4.478 1.00 87.19 152 ALA A O 1
ATOM 1097 N N . TYR A 1 153 ? -24.205 -4.752 -6.533 1.00 91.31 153 TYR A N 1
ATOM 1098 C CA . TYR A 1 153 ? -23.595 -6.003 -6.983 1.00 91.31 153 TYR A CA 1
ATOM 1099 C C . TYR A 1 153 ? -22.070 -5.952 -6.913 1.00 91.31 153 TYR A C 1
ATOM 1101 O O . TYR A 1 153 ? -21.469 -6.900 -6.427 1.00 91.31 153 TYR A O 1
ATOM 1109 N N . LEU A 1 154 ? -21.446 -4.834 -7.304 1.00 89.44 154 LEU A N 1
ATOM 1110 C CA . LEU A 1 154 ? -19.994 -4.662 -7.230 1.00 89.44 154 LEU A CA 1
ATOM 1111 C C . LEU A 1 154 ? -19.425 -4.843 -5.818 1.00 89.44 154 LEU A C 1
ATOM 1113 O O . LEU A 1 154 ? -18.239 -5.101 -5.712 1.00 89.44 154 LEU A O 1
ATOM 1117 N N . ARG A 1 155 ? -20.225 -4.728 -4.750 1.00 85.50 155 ARG A N 1
ATOM 1118 C CA . ARG A 1 155 ? -19.799 -4.985 -3.361 1.00 85.50 155 ARG A CA 1
ATOM 1119 C C . ARG A 1 155 ? -20.123 -6.399 -2.879 1.00 85.50 155 ARG A C 1
ATOM 1121 O O . ARG A 1 155 ? -19.610 -6.818 -1.850 1.00 85.50 155 ARG A O 1
ATOM 1128 N N . ALA A 1 156 ? -20.966 -7.128 -3.604 1.00 88.81 156 ALA A N 1
ATOM 1129 C CA . ALA A 1 156 ? -21.393 -8.461 -3.215 1.00 88.81 156 ALA A CA 1
ATOM 1130 C C . ALA A 1 156 ? -20.230 -9.469 -3.308 1.00 88.81 156 ALA A C 1
ATOM 1132 O O . ALA A 1 156 ? -19.400 -9.356 -4.218 1.00 88.81 156 ALA A O 1
ATOM 1133 N N . PRO A 1 157 ? -20.209 -10.518 -2.462 1.00 89.69 157 PRO A N 1
ATOM 1134 C CA . PRO A 1 157 ? -19.163 -11.544 -2.491 1.00 89.69 157 PRO A CA 1
ATOM 1135 C C . PRO A 1 157 ? -18.940 -12.171 -3.876 1.00 89.69 157 PRO A C 1
ATOM 1137 O O . PRO A 1 157 ? -17.802 -12.409 -4.272 1.00 89.69 157 PRO A O 1
ATOM 1140 N N . ALA A 1 158 ? -20.015 -12.372 -4.647 1.00 92.81 158 ALA A N 1
ATOM 1141 C CA . ALA A 1 158 ? -19.938 -12.920 -6.001 1.00 92.81 158 ALA A CA 1
ATOM 1142 C C . ALA A 1 158 ? -19.140 -12.027 -6.969 1.00 92.81 158 ALA A C 1
ATOM 1144 O O . ALA A 1 158 ? -18.394 -12.542 -7.797 1.00 92.81 158 ALA A O 1
ATOM 1145 N N . ALA A 1 159 ? -19.255 -10.699 -6.860 1.00 93.69 159 ALA A N 1
ATOM 1146 C CA . ALA A 1 159 ? -18.473 -9.787 -7.689 1.00 93.69 159 ALA A CA 1
ATOM 1147 C C . ALA A 1 159 ? -17.002 -9.752 -7.261 1.00 93.69 159 ALA A C 1
ATOM 1149 O O . ALA A 1 159 ? -16.127 -9.735 -8.123 1.00 93.69 159 ALA A O 1
ATOM 1150 N N . GLN A 1 160 ? -16.725 -9.798 -5.952 1.00 92.31 160 GLN A N 1
ATOM 1151 C CA . GLN A 1 160 ? -15.351 -9.828 -5.432 1.00 92.31 160 GLN A CA 1
ATOM 1152 C C . GLN A 1 160 ? -14.583 -11.062 -5.923 1.00 92.31 160 GLN A C 1
ATOM 1154 O O . GLN A 1 160 ? -13.414 -10.968 -6.281 1.00 92.31 160 GLN A O 1
ATOM 1159 N N . GLU A 1 161 ? -15.258 -12.204 -6.040 1.00 93.12 161 GLU A N 1
ATOM 1160 C CA . GLU A 1 161 ? -14.649 -13.422 -6.576 1.00 93.12 161 GLU A CA 1
ATOM 1161 C C . GLU A 1 161 ? -14.285 -13.308 -8.067 1.00 93.12 161 GLU A C 1
ATOM 1163 O O . GLU A 1 161 ? -13.228 -13.782 -8.493 1.00 93.12 161 GLU A O 1
ATOM 1168 N N . VAL A 1 162 ? -15.118 -12.628 -8.861 1.00 94.50 162 VAL A N 1
ATOM 1169 C CA . VAL A 1 162 ? -14.803 -12.317 -10.264 1.00 94.50 162 VAL A CA 1
ATOM 1170 C C . VAL A 1 162 ? -13.592 -11.383 -10.354 1.00 94.50 162 VAL A C 1
ATOM 1172 O O . VAL A 1 162 ? -12.705 -11.625 -11.169 1.00 94.50 162 VAL A O 1
ATOM 1175 N N . VAL A 1 163 ? -13.527 -10.352 -9.501 1.00 93.19 163 VAL A N 1
ATOM 1176 C CA . VAL A 1 163 ? -12.395 -9.405 -9.432 1.00 93.19 163 VAL A CA 1
ATOM 1177 C C . VAL A 1 163 ? -11.088 -10.147 -9.155 1.00 93.19 163 VAL A C 1
ATOM 1179 O O . VAL A 1 163 ? -10.122 -9.984 -9.902 1.00 93.19 163 VAL A O 1
ATOM 1182 N N . ARG A 1 164 ? -11.085 -11.026 -8.148 1.00 91.12 164 ARG A N 1
ATOM 1183 C CA . ARG A 1 164 ? -9.919 -11.839 -7.791 1.00 91.12 164 ARG A CA 1
ATOM 1184 C C . ARG A 1 164 ? -9.503 -12.789 -8.909 1.00 91.12 164 ARG A C 1
ATOM 1186 O O . ARG A 1 164 ? -8.327 -12.876 -9.240 1.00 91.12 164 ARG A O 1
ATOM 1193 N N . THR A 1 165 ? -10.462 -13.472 -9.534 1.00 91.44 165 THR A N 1
ATOM 1194 C CA . THR A 1 165 ? -10.181 -14.405 -10.641 1.00 91.44 165 THR A CA 1
ATOM 1195 C C . THR A 1 165 ? -9.579 -13.688 -11.853 1.00 91.44 165 THR A C 1
ATOM 1197 O O . THR A 1 165 ? -8.780 -14.267 -12.581 1.00 91.44 165 THR A O 1
ATOM 1200 N N . ALA A 1 166 ? -9.912 -12.410 -12.048 1.00 91.31 166 ALA A N 1
ATOM 1201 C CA . ALA A 1 166 ? -9.314 -11.558 -13.071 1.00 91.31 166 ALA A CA 1
ATOM 1202 C C . ALA A 1 166 ? -7.916 -11.010 -12.693 1.00 91.31 166 ALA A C 1
ATOM 1204 O O . ALA A 1 166 ? -7.358 -10.209 -13.441 1.00 91.31 166 ALA A O 1
ATOM 1205 N N . GLY A 1 167 ? -7.349 -11.410 -11.547 1.00 88.50 167 GLY A N 1
ATOM 1206 C CA . GLY A 1 167 ? -6.014 -11.008 -11.086 1.00 88.50 167 GLY A CA 1
ATOM 1207 C C . GLY A 1 167 ? -5.962 -9.651 -10.375 1.00 88.50 167 GLY A C 1
ATOM 1208 O O . GLY A 1 167 ? -4.876 -9.114 -10.151 1.00 88.50 167 GLY A O 1
ATOM 1209 N N . PHE A 1 168 ? -7.113 -9.062 -10.040 1.00 92.00 168 PHE A N 1
ATOM 1210 C CA . PHE A 1 168 ? -7.184 -7.810 -9.290 1.00 92.00 168 PHE A CA 1
ATOM 1211 C C . PHE A 1 168 ? -7.353 -8.069 -7.794 1.00 92.00 168 PHE A C 1
ATOM 1213 O O . PHE A 1 168 ? -7.956 -9.053 -7.377 1.00 92.00 168 PHE A O 1
ATOM 1220 N N . VAL A 1 169 ? -6.873 -7.126 -6.987 1.00 92.38 169 VAL A N 1
ATOM 1221 C CA . VAL A 1 169 ? -7.079 -7.153 -5.537 1.00 92.38 169 VAL A CA 1
ATOM 1222 C C . VAL A 1 169 ? -8.523 -6.762 -5.235 1.00 92.38 169 VAL A C 1
ATOM 1224 O O . VAL A 1 169 ? -8.967 -5.671 -5.603 1.00 92.38 169 VAL A O 1
ATOM 1227 N N . ASP A 1 170 ? -9.254 -7.678 -4.607 1.00 92.25 170 ASP A N 1
ATOM 1228 C CA . ASP A 1 170 ? -10.653 -7.493 -4.237 1.00 92.25 170 ASP A CA 1
ATOM 1229 C C . ASP A 1 170 ? -10.810 -6.683 -2.927 1.00 92.25 170 ASP A C 1
ATOM 1231 O O . ASP A 1 170 ? -9.833 -6.309 -2.280 1.00 92.25 170 ASP A O 1
ATOM 1235 N N . GLN A 1 171 ? -12.045 -6.325 -2.571 1.00 88.50 171 GLN A N 1
ATOM 1236 C CA . GLN A 1 171 ? -12.370 -5.469 -1.421 1.00 88.50 171 GLN A CA 1
ATOM 1237 C C . GLN A 1 171 ? -12.719 -6.247 -0.144 1.00 88.50 171 GLN A C 1
ATOM 1239 O O . GLN A 1 171 ? -13.172 -5.642 0.831 1.00 88.50 171 GLN A O 1
ATOM 1244 N N . ARG A 1 172 ? -12.565 -7.576 -0.126 1.00 90.38 172 ARG A N 1
ATOM 1245 C CA . ARG A 1 172 ? -12.811 -8.377 1.076 1.00 90.38 172 ARG A CA 1
ATOM 1246 C C . ARG A 1 172 ? -11.730 -8.114 2.114 1.00 90.38 172 ARG A C 1
ATOM 1248 O O . ARG A 1 172 ? -10.561 -7.874 1.811 1.00 90.38 172 ARG A O 1
ATOM 1255 N N . PHE A 1 173 ? -12.133 -8.210 3.374 1.00 91.75 173 PHE A N 1
ATOM 1256 C CA . PHE A 1 173 ? -11.199 -8.125 4.483 1.00 91.75 173 PHE A CA 1
ATOM 1257 C C . PHE A 1 173 ? -10.420 -9.432 4.594 1.00 91.75 173 PHE A C 1
ATOM 1259 O O . PHE A 1 173 ? -11.003 -10.502 4.754 1.00 91.75 173 PHE A O 1
ATOM 1266 N N . THR A 1 174 ? -9.099 -9.328 4.519 1.00 93.62 174 THR A N 1
ATOM 1267 C CA . THR A 1 174 ? -8.186 -10.412 4.882 1.00 93.62 174 THR A CA 1
ATOM 1268 C C . THR A 1 174 ? -7.729 -10.181 6.313 1.00 93.62 174 THR A C 1
ATOM 1270 O O . THR A 1 174 ? -7.285 -9.081 6.639 1.00 93.62 174 THR A O 1
ATOM 1273 N N . GLU A 1 175 ? -7.848 -11.196 7.164 1.00 95.25 175 GLU A N 1
ATOM 1274 C CA . GLU A 1 175 ? -7.318 -11.162 8.526 1.00 95.25 175 GLU A CA 1
ATOM 1275 C C . GLU A 1 175 ? -5.841 -11.570 8.518 1.00 95.25 175 GLU A C 1
ATOM 1277 O O . GLU A 1 175 ? -5.468 -12.616 7.990 1.00 95.25 175 GLU A O 1
ATOM 1282 N N . ILE A 1 176 ? -4.994 -10.713 9.081 1.00 95.00 176 ILE A N 1
ATOM 1283 C CA . ILE A 1 176 ? -3.539 -10.838 9.099 1.00 95.00 176 ILE A CA 1
ATOM 1284 C C . ILE A 1 176 ? -3.117 -11.009 10.562 1.00 95.00 176 ILE A C 1
ATOM 1286 O O . ILE A 1 176 ? -3.061 -10.020 11.307 1.00 95.00 176 ILE A O 1
ATOM 1290 N N . PRO A 1 177 ? -2.810 -12.239 11.008 1.00 94.50 177 PRO A N 1
ATOM 1291 C CA . PRO A 1 177 ? -2.416 -12.494 12.388 1.00 94.50 177 PRO A CA 1
ATOM 1292 C C . PRO A 1 177 ? -1.200 -11.667 12.806 1.00 94.50 177 PRO A C 1
ATOM 1294 O O . PRO A 1 177 ? -0.253 -11.516 12.034 1.00 94.50 177 PRO A O 1
ATOM 1297 N N . LEU A 1 178 ? -1.155 -11.202 14.060 1.00 92.81 178 LEU A N 1
ATOM 1298 C CA . LEU A 1 178 ? 0.035 -10.520 14.591 1.00 92.81 178 LEU A CA 1
ATOM 1299 C C . LEU A 1 178 ? 1.311 -11.375 14.437 1.00 92.81 178 LEU A C 1
ATOM 1301 O O . LEU A 1 178 ? 2.388 -10.847 14.171 1.00 92.81 178 LEU A O 1
ATOM 1305 N N . ALA A 1 179 ? 1.177 -12.702 14.542 1.00 89.62 179 ALA A N 1
ATOM 1306 C CA . ALA A 1 179 ? 2.281 -13.659 14.457 1.00 89.62 179 ALA A CA 1
ATOM 1307 C C . ALA A 1 179 ? 3.042 -13.635 13.118 1.00 89.62 179 ALA A C 1
ATOM 1309 O O . ALA A 1 179 ? 4.220 -13.981 13.094 1.00 89.62 179 ALA A O 1
ATOM 1310 N N . VAL A 1 180 ? 2.405 -13.211 12.019 1.00 90.75 180 VAL A N 1
ATOM 1311 C CA . VAL A 1 180 ? 3.055 -13.115 10.697 1.00 90.75 180 VAL A CA 1
ATOM 1312 C C . VAL A 1 180 ? 3.604 -11.716 10.404 1.00 90.75 180 VAL A C 1
ATOM 1314 O O . VAL A 1 180 ? 4.116 -11.463 9.321 1.00 90.75 180 VAL A O 1
ATOM 1317 N N . GLN A 1 181 ? 3.548 -10.798 11.373 1.00 90.50 181 GLN A N 1
ATOM 1318 C CA . GLN A 1 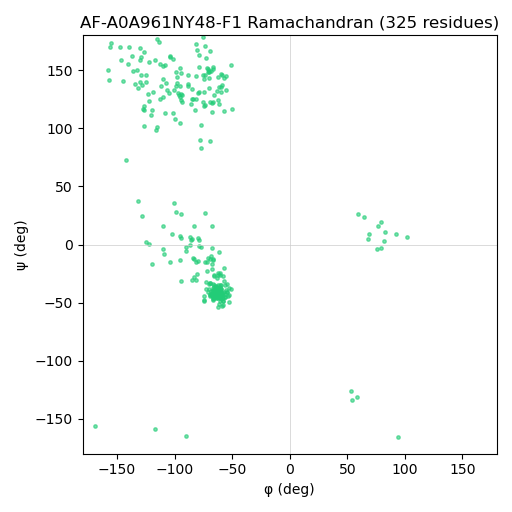181 ? 4.028 -9.420 11.222 1.00 90.50 181 GLN A CA 1
ATOM 1319 C C . GLN A 1 181 ? 5.435 -9.205 11.800 1.00 90.50 181 GLN A C 1
ATOM 1321 O O . GLN A 1 181 ? 5.789 -8.098 12.209 1.00 90.50 181 GLN A O 1
ATOM 1326 N N . GLY A 1 182 ? 6.246 -10.267 11.824 1.00 90.75 182 GLY A N 1
ATOM 1327 C CA . GLY A 1 182 ? 7.588 -10.270 12.408 1.00 90.75 182 GLY A CA 1
ATOM 1328 C C . GLY A 1 182 ? 8.492 -9.168 11.859 1.00 90.75 182 GLY A C 1
ATOM 1329 O O . GLY A 1 182 ? 9.106 -8.455 12.645 1.00 90.75 182 GLY A O 1
ATOM 1330 N N . GLU A 1 183 ? 8.509 -8.950 10.542 1.00 88.19 183 GLU A N 1
ATOM 1331 C CA . GLU A 1 183 ? 9.321 -7.890 9.924 1.00 88.19 183 GLU A CA 1
ATOM 1332 C C . GLU A 1 183 ? 8.902 -6.484 10.368 1.00 88.19 183 GLU A C 1
ATOM 1334 O O . GLU A 1 183 ? 9.752 -5.647 10.680 1.00 88.19 183 GLU A O 1
ATOM 1339 N N . ARG A 1 184 ? 7.591 -6.231 10.480 1.00 90.38 184 ARG A N 1
ATOM 1340 C CA . ARG A 1 184 ? 7.056 -4.940 10.940 1.00 90.38 184 ARG A CA 1
ATOM 1341 C C . ARG A 1 184 ? 7.428 -4.675 12.398 1.00 90.38 184 ARG A C 1
ATOM 1343 O O . ARG A 1 184 ? 7.862 -3.576 12.733 1.00 90.38 184 ARG A O 1
ATOM 1350 N N . LEU A 1 185 ? 7.305 -5.689 13.256 1.00 93.56 185 LEU A N 1
ATOM 1351 C CA . LEU A 1 185 ? 7.671 -5.597 14.672 1.00 93.56 185 LEU A CA 1
ATOM 1352 C C . LEU A 1 185 ? 9.187 -5.476 14.867 1.00 93.56 185 LEU A C 1
ATOM 1354 O O . LEU A 1 185 ? 9.641 -4.645 15.650 1.00 93.56 185 LEU A O 1
ATOM 1358 N N . ALA A 1 186 ? 9.982 -6.257 14.134 1.00 92.19 186 ALA A N 1
ATOM 1359 C CA . ALA A 1 186 ? 11.436 -6.150 14.151 1.00 92.19 186 ALA A CA 1
ATOM 1360 C C . ALA A 1 186 ? 11.883 -4.751 13.715 1.00 92.19 186 ALA A C 1
ATOM 1362 O O . ALA A 1 186 ? 12.804 -4.185 14.300 1.00 92.19 186 ALA A O 1
ATOM 1363 N N . ASN A 1 187 ? 11.198 -4.163 12.732 1.00 89.38 187 ASN A N 1
ATOM 1364 C CA . ASN A 1 187 ? 11.460 -2.798 12.315 1.00 89.38 187 ASN A CA 1
ATOM 1365 C C . ASN A 1 187 ? 11.101 -1.764 13.383 1.00 89.38 187 ASN A C 1
ATOM 1367 O O . ASN A 1 187 ? 11.918 -0.895 13.666 1.00 89.38 187 ASN A O 1
ATOM 1371 N N . ALA A 1 188 ? 9.932 -1.885 14.013 1.00 93.00 188 ALA A N 1
ATOM 1372 C CA . ALA A 1 188 ? 9.555 -1.030 15.137 1.00 93.00 188 ALA A CA 1
ATOM 1373 C C . ALA A 1 188 ? 10.602 -1.061 16.262 1.00 93.00 188 ALA A C 1
ATOM 1375 O O . ALA A 1 188 ? 10.965 -0.019 16.796 1.00 93.00 188 ALA A O 1
ATOM 1376 N N . ILE A 1 189 ? 11.147 -2.242 16.572 1.00 93.56 189 ILE A N 1
ATOM 1377 C CA . ILE A 1 189 ? 12.212 -2.397 17.572 1.00 93.56 189 ILE A CA 1
ATOM 1378 C C . ILE A 1 189 ? 13.508 -1.711 17.124 1.00 93.56 189 ILE A C 1
ATOM 1380 O O . ILE A 1 189 ? 14.147 -1.045 17.933 1.00 93.56 189 ILE A O 1
ATOM 1384 N N . ARG A 1 190 ? 13.902 -1.850 15.850 1.00 91.25 190 ARG A N 1
ATOM 1385 C CA . ARG A 1 190 ? 15.098 -1.181 15.306 1.00 91.25 190 ARG A CA 1
ATOM 1386 C C . ARG A 1 190 ? 14.958 0.342 15.261 1.00 91.25 190 ARG A C 1
ATOM 1388 O O . ARG A 1 190 ? 15.952 1.032 15.444 1.00 91.25 190 ARG A O 1
ATOM 1395 N N . ALA A 1 191 ? 13.752 0.840 14.996 1.00 88.75 191 ALA A N 1
ATOM 1396 C CA . ALA A 1 191 ? 13.445 2.265 14.923 1.00 88.75 191 ALA A CA 1
ATOM 1397 C C . ALA A 1 191 ? 13.215 2.909 16.303 1.00 88.75 191 ALA A C 1
ATOM 1399 O O . ALA A 1 191 ? 13.217 4.133 16.409 1.00 88.75 191 ALA A O 1
ATOM 1400 N N . ALA A 1 192 ? 13.015 2.106 17.352 1.00 90.88 192 ALA A N 1
ATOM 1401 C CA . ALA A 1 192 ? 12.796 2.594 18.707 1.00 90.88 192 ALA A CA 1
ATOM 1402 C C . ALA A 1 192 ? 13.971 3.441 19.211 1.00 90.88 192 ALA A C 1
ATOM 1404 O O . ALA A 1 192 ? 15.139 3.179 18.918 1.00 90.88 192 ALA A O 1
ATOM 1405 N N . GLY A 1 193 ? 13.660 4.444 20.024 1.00 91.12 193 GLY A N 1
ATOM 1406 C CA . GLY A 1 193 ? 14.624 5.445 20.460 1.00 91.12 193 GLY A CA 1
ATOM 1407 C C . GLY A 1 193 ? 14.078 6.319 21.589 1.00 91.12 193 GLY A C 1
ATOM 1408 O O . GLY A 1 193 ? 13.185 5.896 22.319 1.00 91.12 193 GLY A O 1
ATOM 1409 N N . PRO A 1 194 ? 14.602 7.544 21.762 1.00 90.31 194 PRO A N 1
ATOM 1410 C CA . PRO A 1 194 ? 14.122 8.465 22.794 1.00 90.31 194 PRO A CA 1
ATOM 1411 C C . PRO A 1 194 ? 12.642 8.844 22.638 1.00 90.31 194 PRO A C 1
ATOM 1413 O O . PRO A 1 194 ? 11.947 9.000 23.637 1.00 90.31 194 PRO A O 1
ATOM 1416 N N . GLU A 1 195 ? 12.175 8.960 21.393 1.00 92.25 195 GLU A N 1
ATOM 1417 C CA . GLU A 1 195 ? 10.806 9.369 21.047 1.00 92.25 195 GLU A CA 1
ATOM 1418 C C . GLU A 1 195 ? 9.788 8.218 21.145 1.00 92.25 195 GLU A C 1
ATOM 1420 O O . GLU A 1 195 ? 8.624 8.437 21.474 1.00 92.25 195 GLU A O 1
ATOM 1425 N N . VAL A 1 196 ? 10.234 6.978 20.905 1.00 94.81 196 VAL A N 1
ATOM 1426 C CA . VAL A 1 196 ? 9.425 5.754 21.018 1.00 94.81 196 VAL A CA 1
ATOM 1427 C C . VAL A 1 196 ? 10.155 4.774 21.923 1.00 94.81 196 VAL A C 1
ATOM 1429 O O . VAL A 1 196 ? 11.107 4.110 21.504 1.00 94.81 196 VAL A O 1
ATOM 1432 N N . SER A 1 197 ? 9.702 4.671 23.170 1.00 95.62 197 SER A N 1
ATOM 1433 C CA . SER A 1 197 ? 10.358 3.835 24.170 1.00 95.62 197 SER A CA 1
ATOM 1434 C C . SER A 1 197 ? 10.008 2.350 24.014 1.00 95.62 197 SER A C 1
ATOM 1436 O O . SER A 1 197 ? 8.992 1.974 23.425 1.00 95.62 197 SER A O 1
ATOM 1438 N N . LEU A 1 198 ? 10.800 1.471 24.641 1.00 96.00 198 LEU A N 1
ATOM 1439 C CA . LEU A 1 198 ? 10.435 0.054 24.770 1.00 96.00 198 LEU A CA 1
ATOM 1440 C C . LEU A 1 198 ? 9.065 -0.125 25.453 1.00 96.00 198 LEU A C 1
ATOM 1442 O O . LEU A 1 198 ? 8.319 -1.031 25.091 1.00 96.00 198 LEU A O 1
ATOM 1446 N N . GLY A 1 199 ? 8.721 0.743 26.410 1.00 97.19 199 GLY A N 1
ATOM 1447 C CA . GLY A 1 199 ? 7.419 0.721 27.075 1.00 97.19 199 GLY A CA 1
ATOM 1448 C C . GLY A 1 199 ? 6.264 1.012 26.114 1.00 97.19 199 GLY A C 1
ATOM 1449 O O . GLY A 1 199 ? 5.219 0.369 26.202 1.00 97.19 199 GLY A O 1
ATOM 1450 N N . ASP A 1 200 ? 6.465 1.911 25.147 1.00 97.00 200 ASP A N 1
ATOM 1451 C CA . ASP A 1 200 ? 5.476 2.200 24.102 1.00 97.00 200 ASP A CA 1
ATOM 1452 C C . ASP A 1 200 ? 5.265 1.003 23.178 1.00 97.00 200 ASP A C 1
ATOM 1454 O O . ASP A 1 200 ? 4.121 0.628 22.904 1.00 97.00 200 ASP A O 1
ATOM 1458 N N . LEU A 1 201 ? 6.354 0.344 22.770 1.00 97.50 201 LEU A N 1
ATOM 1459 C CA . LEU A 1 201 ? 6.279 -0.887 21.981 1.00 97.50 201 LEU A CA 1
ATOM 1460 C C . LEU A 1 201 ? 5.569 -2.010 22.744 1.00 97.50 201 LEU A C 1
ATOM 1462 O O . LEU A 1 201 ? 4.721 -2.699 22.180 1.00 97.50 201 LEU A O 1
ATOM 1466 N N . GLN A 1 202 ? 5.877 -2.190 24.030 1.00 97.81 202 GLN A N 1
ATOM 1467 C CA . GLN A 1 202 ? 5.228 -3.192 24.880 1.00 97.81 202 GLN A CA 1
ATOM 1468 C C . GLN A 1 202 ? 3.734 -2.910 25.058 1.00 97.81 202 GLN A C 1
ATOM 1470 O O . GLN A 1 202 ? 2.931 -3.838 24.966 1.00 97.81 202 GLN A O 1
ATOM 1475 N N . ARG A 1 203 ? 3.348 -1.642 25.256 1.00 97.75 203 ARG A N 1
ATOM 1476 C CA . ARG A 1 203 ? 1.942 -1.212 25.313 1.00 97.75 203 ARG A CA 1
ATOM 1477 C C . ARG A 1 203 ? 1.216 -1.541 24.011 1.00 97.75 203 ARG A C 1
ATOM 1479 O O . ARG A 1 203 ? 0.126 -2.105 24.053 1.00 97.75 203 ARG A O 1
ATOM 1486 N N . MET A 1 204 ? 1.828 -1.230 22.871 1.00 97.69 204 MET A N 1
ATOM 1487 C CA . MET A 1 204 ? 1.271 -1.541 21.556 1.00 97.69 204 MET A CA 1
ATOM 1488 C C . MET A 1 204 ? 1.107 -3.046 21.346 1.00 97.69 204 MET A C 1
ATOM 1490 O O . MET A 1 204 ? 0.010 -3.504 21.044 1.00 97.69 204 MET A O 1
ATOM 1494 N N . VAL A 1 205 ? 2.166 -3.835 21.537 1.00 97.00 205 VAL A N 1
ATOM 1495 C CA . VAL A 1 205 ? 2.106 -5.292 21.350 1.00 97.00 205 VAL A CA 1
ATOM 1496 C C . VAL A 1 205 ? 1.108 -5.928 22.316 1.00 97.00 205 VAL A C 1
ATOM 1498 O O . VAL A 1 205 ? 0.353 -6.800 21.904 1.00 97.00 205 VAL A O 1
ATOM 1501 N N . GLY A 1 206 ? 1.046 -5.469 23.569 1.00 97.06 206 GLY A N 1
ATOM 1502 C CA . GLY A 1 206 ? 0.046 -5.919 24.538 1.00 97.06 206 GLY A CA 1
ATOM 1503 C C . GLY A 1 206 ? -1.387 -5.646 24.074 1.00 97.06 206 GLY A C 1
ATOM 1504 O O . GLY A 1 206 ? -2.232 -6.532 24.175 1.00 97.06 206 GLY A O 1
ATOM 1505 N N . HIS A 1 207 ? -1.642 -4.464 23.502 1.00 96.81 207 HIS A N 1
ATOM 1506 C CA . HIS A 1 207 ? -2.949 -4.098 22.946 1.00 96.81 207 HIS A CA 1
ATOM 1507 C C . HIS A 1 207 ? -3.330 -4.943 21.728 1.00 96.81 207 HIS A C 1
ATOM 1509 O O . HIS A 1 207 ? -4.471 -5.377 21.604 1.00 96.81 207 HIS A O 1
ATOM 1515 N N . LEU A 1 208 ? -2.381 -5.194 20.825 1.00 96.62 208 LEU A N 1
ATOM 1516 C CA . LEU A 1 208 ? -2.610 -5.945 19.586 1.00 96.62 208 LEU A CA 1
ATOM 1517 C C . LEU A 1 208 ? -2.554 -7.468 19.782 1.00 96.62 208 LEU A C 1
ATOM 1519 O O . LEU A 1 208 ? -2.956 -8.222 18.897 1.00 96.62 208 LEU A O 1
ATOM 1523 N N . SER A 1 209 ? -2.062 -7.936 20.929 1.00 95.62 209 SER A N 1
ATOM 1524 C CA . SER A 1 209 ? -1.948 -9.358 21.242 1.00 95.62 209 SER A CA 1
ATOM 1525 C C . SER A 1 209 ? -3.309 -10.052 21.194 1.00 95.62 209 SER A C 1
ATOM 1527 O O . SER A 1 209 ? -4.318 -9.518 21.661 1.00 95.62 209 SER A O 1
ATOM 1529 N N . GLY A 1 210 ? -3.329 -11.249 20.607 1.00 94.31 210 GLY A N 1
ATOM 1530 C CA . GLY A 1 210 ? -4.548 -12.023 20.379 1.00 94.31 210 GLY A CA 1
ATOM 1531 C C . GLY A 1 210 ? -5.414 -11.527 19.220 1.00 94.31 210 GLY A C 1
ATOM 1532 O O . GLY A 1 210 ? -6.385 -12.194 18.908 1.00 94.31 210 GLY A O 1
ATOM 1533 N N . LYS A 1 211 ? -5.061 -10.414 18.559 1.00 95.88 211 LYS A N 1
ATOM 1534 C CA . LYS A 1 211 ? -5.848 -9.832 17.465 1.00 95.88 211 LYS A CA 1
ATOM 1535 C C . LYS A 1 211 ? -5.234 -10.104 16.087 1.00 95.88 211 LYS A C 1
ATOM 1537 O O . LYS A 1 211 ? -4.040 -10.388 15.942 1.00 95.88 211 LYS A O 1
ATOM 1542 N N . GLN A 1 212 ? -6.053 -9.954 15.054 1.00 97.00 212 GLN A N 1
ATOM 1543 C CA . GLN A 1 212 ? -5.690 -10.024 13.642 1.00 97.00 212 GLN A CA 1
ATOM 1544 C C . GLN A 1 212 ? -5.983 -8.684 12.968 1.00 97.00 212 GLN A C 1
ATOM 1546 O O . GLN A 1 212 ? -7.068 -8.128 13.123 1.00 97.00 212 GLN A O 1
ATOM 1551 N N . ARG A 1 213 ? -5.020 -8.153 12.213 1.00 96.75 213 ARG A N 1
ATOM 1552 C CA . ARG A 1 213 ? -5.191 -6.918 11.442 1.00 96.75 213 ARG A CA 1
ATOM 1553 C C . ARG A 1 213 ? -6.050 -7.206 10.219 1.00 96.75 213 ARG A C 1
ATOM 1555 O O . ARG A 1 213 ? -5.735 -8.115 9.464 1.00 96.75 213 ARG A O 1
ATOM 1562 N N . LEU A 1 214 ? -7.073 -6.407 9.965 1.00 96.31 214 LEU A N 1
ATOM 1563 C CA . LEU A 1 214 ? -7.782 -6.434 8.694 1.00 96.31 214 LEU A CA 1
ATOM 1564 C C . LEU A 1 214 ? -6.947 -5.750 7.609 1.00 96.31 214 LEU A C 1
ATOM 1566 O O . LEU A 1 214 ? -6.306 -4.728 7.853 1.00 96.31 214 LEU A O 1
ATOM 1570 N N . SER A 1 215 ? -7.033 -6.250 6.379 1.00 93.81 215 SER A N 1
ATOM 1571 C CA . SER A 1 215 ? -6.430 -5.617 5.201 1.00 93.81 215 SER A CA 1
ATOM 1572 C C . SER A 1 215 ? -6.965 -4.214 4.904 1.00 93.81 215 SER A C 1
ATOM 1574 O O . SER A 1 215 ? -6.443 -3.557 4.025 1.00 93.81 215 SER A O 1
ATOM 1576 N N . VAL A 1 216 ? -7.983 -3.711 5.604 1.00 92.81 216 VAL A N 1
ATOM 1577 C CA . VAL A 1 216 ? -8.411 -2.314 5.469 1.00 92.81 216 VAL A CA 1
ATOM 1578 C C . VAL A 1 216 ? -7.636 -1.414 6.427 1.00 92.81 216 VAL A C 1
ATOM 1580 O O . VAL A 1 216 ? -7.410 -1.740 7.591 1.00 92.81 216 VAL A O 1
ATOM 1583 N N . SER A 1 217 ? -7.230 -0.246 5.945 1.00 94.00 217 SER A N 1
ATOM 1584 C CA . SER A 1 217 ? -6.638 0.814 6.761 1.00 94.00 217 SER A CA 1
ATOM 1585 C C . SER A 1 217 ? -7.235 2.158 6.356 1.00 94.00 217 SER A C 1
ATOM 1587 O O . SER A 1 217 ? -7.611 2.358 5.201 1.00 94.00 217 SER A O 1
ATOM 1589 N N . PHE A 1 218 ? -7.336 3.079 7.309 1.00 95.44 218 PHE A N 1
ATOM 1590 C CA . PHE A 1 218 ? -7.891 4.410 7.088 1.00 95.44 218 PHE A CA 1
ATOM 1591 C C . PHE A 1 218 ? -6.811 5.481 7.172 1.00 95.44 218 PHE A C 1
ATOM 1593 O O . PHE A 1 218 ? -5.894 5.414 7.989 1.00 95.44 218 PHE A O 1
ATOM 1600 N N . ARG A 1 219 ? -6.941 6.475 6.307 1.00 93.62 219 ARG A N 1
ATOM 1601 C CA . ARG A 1 219 ? -6.033 7.590 6.060 1.00 93.62 219 ARG A CA 1
ATOM 1602 C C . ARG A 1 219 ? -6.801 8.903 6.175 1.00 93.62 219 ARG A C 1
ATOM 1604 O O . ARG A 1 219 ? -8.034 8.930 6.205 1.00 93.62 219 ARG A O 1
ATOM 1611 N N . PHE A 1 220 ? -6.051 9.991 6.265 1.00 92.00 220 PHE A N 1
ATOM 1612 C CA . PHE A 1 220 ? -6.575 11.312 6.583 1.00 92.00 220 PHE A CA 1
ATOM 1613 C C . PHE A 1 220 ? -6.019 12.354 5.624 1.00 92.00 220 PHE A C 1
ATOM 1615 O O . PHE A 1 220 ? -4.883 12.225 5.163 1.00 92.00 220 PHE A O 1
ATOM 1622 N N . GLU A 1 221 ? -6.808 13.395 5.376 1.00 88.69 221 GLU A N 1
ATOM 1623 C CA . GLU A 1 221 ? -6.353 14.586 4.666 1.00 88.69 221 GLU A CA 1
ATOM 1624 C C . GLU A 1 221 ? -5.191 15.231 5.435 1.00 88.69 221 GLU A C 1
ATOM 1626 O O . GLU A 1 221 ? -5.125 15.178 6.674 1.00 88.69 221 GLU A O 1
ATOM 1631 N N . ASP A 1 222 ? -4.254 15.824 4.701 1.00 78.88 222 ASP A N 1
ATOM 1632 C CA . ASP A 1 222 ? -2.956 16.201 5.252 1.00 78.88 222 ASP A CA 1
ATOM 1633 C C . ASP A 1 222 ? -3.064 17.195 6.419 1.00 78.88 222 ASP A C 1
ATOM 1635 O O . ASP A 1 222 ? -3.789 18.185 6.358 1.00 78.88 222 ASP A O 1
ATOM 1639 N N . GLY A 1 223 ? -2.371 16.901 7.523 1.00 74.00 223 GLY A N 1
ATOM 1640 C CA . GLY A 1 223 ? -2.429 17.708 8.749 1.00 74.00 223 GLY A CA 1
ATOM 1641 C C . GLY A 1 223 ? -3.765 17.689 9.511 1.00 74.00 223 GLY A C 1
ATOM 1642 O O . GLY A 1 223 ? -3.891 18.396 10.509 1.00 74.00 223 GLY A O 1
ATOM 1643 N N . THR A 1 224 ? -4.755 16.886 9.101 1.00 84.50 224 THR A N 1
ATOM 1644 C CA . THR A 1 224 ? -6.091 16.868 9.724 1.00 84.50 224 THR A CA 1
ATOM 1645 C C . THR A 1 224 ? -6.431 15.534 10.406 1.00 84.50 224 THR A C 1
ATOM 1647 O O . THR A 1 224 ? -5.671 14.555 10.369 1.00 84.50 224 THR A O 1
ATOM 1650 N N . THR A 1 225 ? -7.603 15.499 11.048 1.00 88.81 225 THR A N 1
ATOM 1651 C CA . THR A 1 225 ? -8.308 14.279 11.472 1.00 88.81 225 THR A CA 1
ATOM 1652 C C . THR A 1 225 ? -9.467 13.927 10.535 1.00 88.81 225 THR A C 1
ATOM 1654 O O . THR A 1 225 ? -10.256 13.044 10.854 1.00 88.81 225 THR A O 1
ATOM 1657 N N . GLU A 1 226 ? -9.603 14.594 9.387 1.00 91.75 226 GLU A N 1
ATOM 1658 C CA . GLU A 1 226 ? -10.649 14.292 8.410 1.00 91.75 226 GLU A CA 1
ATOM 1659 C C . GLU A 1 226 ? -10.230 13.097 7.555 1.00 91.75 226 GLU A C 1
ATOM 1661 O O . GLU A 1 226 ? -9.147 13.091 6.976 1.00 91.75 226 GLU A O 1
ATOM 1666 N N . LEU A 1 227 ? -11.072 12.061 7.500 1.00 93.62 227 LEU A N 1
ATOM 1667 C CA . LEU A 1 227 ? -10.828 10.882 6.666 1.00 93.62 227 LEU A CA 1
ATOM 1668 C C . LEU A 1 227 ? -10.763 11.286 5.197 1.00 93.62 227 LEU A C 1
ATOM 1670 O O . LEU A 1 227 ? -11.658 11.996 4.733 1.00 93.62 227 LEU A O 1
ATOM 1674 N N . ASP A 1 228 ? -9.787 10.765 4.459 1.00 92.00 228 ASP A N 1
ATOM 1675 C CA . ASP A 1 228 ? -9.696 11.014 3.022 1.00 92.00 228 ASP A CA 1
ATOM 1676 C C . ASP A 1 228 ? -10.827 10.324 2.235 1.00 92.00 228 ASP A C 1
ATOM 1678 O O . ASP A 1 228 ? -11.584 9.494 2.756 1.00 92.00 228 ASP A O 1
ATOM 1682 N N . ALA A 1 229 ? -11.008 10.696 0.964 1.00 88.94 229 ALA A N 1
ATOM 1683 C CA . ALA A 1 229 ? -12.095 10.141 0.151 1.00 88.94 229 ALA A CA 1
ATOM 1684 C C . ALA A 1 229 ? -12.087 8.596 0.060 1.00 88.94 229 ALA A C 1
ATOM 1686 O O . ALA A 1 229 ? -13.155 8.000 0.257 1.00 88.94 229 ALA A O 1
ATOM 1687 N N . PRO A 1 230 ? -10.939 7.930 -0.179 1.00 88.69 230 PRO A N 1
ATOM 1688 C CA . PRO A 1 230 ? -10.846 6.470 -0.130 1.00 88.69 230 PRO A CA 1
ATOM 1689 C C . PRO A 1 230 ? -11.247 5.883 1.227 1.00 88.69 230 PRO A C 1
ATOM 1691 O O . PRO A 1 230 ? -12.016 4.922 1.280 1.00 88.69 230 PRO A O 1
ATOM 1694 N N . SER A 1 231 ? -10.803 6.482 2.329 1.00 92.81 231 SER A N 1
ATOM 1695 C CA . SER A 1 231 ? -11.071 5.981 3.679 1.00 92.81 231 SER A CA 1
ATOM 1696 C C . SER A 1 231 ? -12.526 6.152 4.080 1.00 92.81 231 SER A C 1
ATOM 1698 O O . SER A 1 231 ? -13.080 5.271 4.728 1.00 92.81 231 SER A O 1
ATOM 1700 N N . ARG A 1 232 ? -13.203 7.217 3.631 1.00 91.44 232 ARG A N 1
ATOM 1701 C CA . ARG A 1 232 ? -14.663 7.352 3.800 1.00 91.44 232 ARG A CA 1
ATOM 1702 C C . ARG A 1 232 ? -15.427 6.232 3.088 1.00 91.44 232 ARG A C 1
ATOM 1704 O O . ARG A 1 232 ? -16.417 5.734 3.623 1.00 91.44 232 ARG A O 1
ATOM 1711 N N . ALA A 1 233 ? -14.973 5.814 1.905 1.00 87.94 233 ALA A N 1
ATOM 1712 C CA . ALA A 1 233 ? -15.546 4.657 1.220 1.00 87.94 233 ALA A CA 1
ATOM 1713 C C . ALA A 1 233 ? -15.246 3.349 1.975 1.00 87.94 233 ALA A C 1
ATOM 1715 O O . ALA A 1 233 ? -16.157 2.547 2.165 1.00 87.94 233 ALA A O 1
ATOM 1716 N N . GLY A 1 234 ? -14.016 3.173 2.470 1.00 91.25 234 GLY A N 1
ATOM 1717 C CA . GLY A 1 234 ? -13.622 2.028 3.295 1.00 91.25 234 GLY A CA 1
ATOM 1718 C C . GLY A 1 234 ? -14.427 1.912 4.594 1.00 91.25 234 GLY A C 1
ATOM 1719 O O . GLY A 1 234 ? -14.872 0.820 4.938 1.00 91.25 234 GLY A O 1
ATOM 1720 N N . VAL A 1 235 ? -14.696 3.033 5.272 1.00 92.62 235 VAL A N 1
ATOM 1721 C CA . VAL A 1 235 ? -15.580 3.100 6.448 1.00 92.62 235 VAL A CA 1
ATOM 1722 C C . VAL A 1 235 ? -16.976 2.590 6.106 1.00 92.62 235 VAL A C 1
ATOM 1724 O O . VAL A 1 235 ? -17.521 1.771 6.840 1.00 92.62 235 VAL A O 1
ATOM 1727 N N . ALA A 1 236 ? -17.545 3.027 4.978 1.00 88.50 236 ALA A N 1
ATOM 1728 C CA . ALA A 1 236 ? -18.858 2.559 4.545 1.00 88.50 236 ALA A CA 1
ATOM 1729 C C . ALA A 1 236 ? -18.868 1.056 4.215 1.00 88.50 236 ALA A C 1
ATOM 1731 O O . ALA A 1 236 ? -19.857 0.387 4.501 1.00 88.50 236 ALA A O 1
ATOM 1732 N N . THR A 1 237 ? -17.787 0.523 3.635 1.00 88.69 237 THR A N 1
ATOM 1733 C CA . THR A 1 237 ? -17.644 -0.917 3.366 1.00 88.69 237 THR A CA 1
ATOM 1734 C C . THR A 1 237 ? -17.542 -1.724 4.660 1.00 88.69 237 THR A C 1
ATOM 1736 O O . THR A 1 237 ? -18.253 -2.713 4.809 1.00 88.69 237 THR A O 1
ATOM 1739 N N . LEU A 1 238 ? -16.711 -1.293 5.617 1.00 91.81 238 LEU A N 1
ATOM 1740 C CA . LEU A 1 238 ? -16.571 -1.966 6.911 1.00 91.81 238 LEU A CA 1
ATOM 1741 C C . LEU A 1 238 ? -17.881 -1.937 7.702 1.00 91.81 238 LEU A C 1
ATOM 1743 O O . LEU A 1 238 ? -18.318 -2.969 8.197 1.00 91.81 238 LEU A O 1
ATOM 1747 N N . ALA A 1 239 ? -18.542 -0.781 7.773 1.00 89.94 239 ALA A N 1
ATOM 1748 C CA . ALA A 1 239 ? -19.817 -0.647 8.467 1.00 89.94 239 ALA A CA 1
ATOM 1749 C C . ALA A 1 239 ? -20.926 -1.513 7.845 1.00 89.94 239 ALA A C 1
ATOM 1751 O O . ALA A 1 239 ? -21.690 -2.139 8.577 1.00 89.94 239 ALA A O 1
ATOM 1752 N N . ALA A 1 240 ? -20.987 -1.598 6.511 1.00 85.50 240 ALA A N 1
ATOM 1753 C CA . ALA A 1 240 ? -21.923 -2.485 5.824 1.00 85.50 240 ALA A CA 1
ATOM 1754 C C . ALA A 1 240 ? -21.649 -3.963 6.142 1.00 85.50 240 ALA A C 1
ATOM 1756 O O . ALA A 1 240 ? -22.579 -4.689 6.474 1.00 85.50 240 ALA A O 1
ATOM 1757 N N . ALA A 1 241 ? -20.384 -4.391 6.122 1.00 87.94 241 ALA A N 1
ATOM 1758 C CA . ALA A 1 241 ? -20.026 -5.766 6.463 1.00 87.94 241 ALA A CA 1
ATOM 1759 C C . ALA A 1 241 ? -20.396 -6.119 7.912 1.00 87.94 241 ALA A C 1
ATOM 1761 O O . ALA A 1 241 ? -20.955 -7.184 8.159 1.00 87.94 241 ALA A O 1
ATOM 1762 N N . LEU A 1 242 ? -20.144 -5.214 8.865 1.00 88.38 242 LEU A N 1
ATOM 1763 C CA . LEU A 1 242 ? -20.549 -5.394 10.264 1.00 88.38 242 LEU A CA 1
ATOM 1764 C C . LEU A 1 242 ? -22.075 -5.513 10.404 1.00 88.38 242 LEU A C 1
ATOM 1766 O O . LEU A 1 242 ? -22.562 -6.358 11.149 1.00 88.38 242 LEU A O 1
ATOM 1770 N N . ALA A 1 243 ? -22.837 -4.706 9.660 1.00 84.88 243 ALA A N 1
ATOM 1771 C CA . ALA A 1 243 ? -24.299 -4.774 9.643 1.00 84.88 243 ALA A CA 1
ATOM 1772 C C . ALA A 1 243 ? -24.835 -6.086 9.035 1.00 84.88 243 ALA A C 1
ATOM 1774 O O . ALA A 1 243 ? -25.932 -6.523 9.377 1.00 84.88 243 ALA A O 1
ATOM 1775 N N . GLU A 1 244 ? -24.058 -6.723 8.159 1.00 84.44 244 GLU A N 1
ATOM 1776 C CA . GLU A 1 244 ? -24.344 -8.036 7.570 1.00 84.44 244 GLU A CA 1
ATOM 1777 C C . GLU A 1 244 ? -23.866 -9.212 8.450 1.00 84.44 244 GLU A C 1
ATOM 1779 O O . GLU A 1 244 ? -24.005 -10.368 8.051 1.00 84.44 244 GLU A O 1
ATOM 1784 N N . GLY A 1 245 ? -23.335 -8.942 9.650 1.00 85.88 245 GLY A N 1
ATOM 1785 C CA . GLY A 1 245 ? -22.895 -9.959 10.613 1.00 85.88 245 GLY A CA 1
ATOM 1786 C C . GLY A 1 245 ? -21.420 -10.356 10.498 1.00 85.88 245 GLY A C 1
ATOM 1787 O O . GLY A 1 245 ? -20.985 -11.309 11.146 1.00 85.88 245 GLY A O 1
ATOM 1788 N N . ALA A 1 246 ? -20.613 -9.648 9.699 1.00 87.69 246 ALA A N 1
ATOM 1789 C CA . ALA A 1 246 ? -19.170 -9.869 9.707 1.00 87.69 246 ALA A CA 1
ATOM 1790 C C . ALA A 1 246 ? -18.605 -9.599 11.110 1.00 87.69 246 ALA A C 1
ATOM 1792 O O . ALA A 1 246 ? -18.943 -8.598 11.740 1.00 87.69 246 ALA A O 1
ATOM 1793 N N . PHE A 1 247 ? -17.722 -10.484 11.578 1.00 90.06 247 PHE A N 1
ATOM 1794 C CA . PHE A 1 247 ? -17.081 -10.394 12.896 1.00 90.06 247 PHE A CA 1
ATOM 1795 C C . PHE A 1 247 ? -18.066 -10.400 14.086 1.00 90.06 247 PHE A C 1
ATOM 1797 O O . PHE A 1 247 ? -17.747 -9.883 15.155 1.00 90.06 247 PHE A O 1
ATOM 1804 N N . GLU A 1 248 ? -19.260 -10.986 13.934 1.00 87.06 248 GLU A N 1
ATOM 1805 C CA . GLU A 1 248 ? -20.227 -11.103 15.031 1.00 87.06 248 GLU A CA 1
ATOM 1806 C C . GLU A 1 248 ? -19.610 -11.805 16.257 1.00 87.06 248 GLU A C 1
ATOM 1808 O O . GLU A 1 248 ? -18.939 -12.831 16.145 1.00 87.06 248 GLU A O 1
ATOM 1813 N N . GLY A 1 249 ? -19.815 -11.221 17.443 1.00 87.19 249 GLY A N 1
ATOM 1814 C CA . GLY A 1 249 ? -19.255 -11.717 18.705 1.00 87.19 249 GLY A CA 1
ATOM 1815 C C . GLY A 1 249 ? -17.784 -11.367 18.955 1.00 87.19 249 GLY A C 1
ATOM 1816 O O . GLY A 1 249 ? -17.292 -11.665 20.040 1.00 87.19 249 GLY A O 1
ATOM 1817 N N . ARG A 1 250 ? -17.106 -10.712 18.005 1.00 91.12 250 ARG A N 1
ATOM 1818 C CA . ARG A 1 250 ? -15.706 -10.275 18.115 1.00 91.12 250 ARG A CA 1
ATOM 1819 C C . ARG A 1 250 ? -15.608 -8.786 18.435 1.00 91.12 250 ARG A C 1
ATOM 1821 O O . ARG A 1 250 ? -16.556 -8.025 18.211 1.00 91.12 250 ARG A O 1
ATOM 1828 N N . SER A 1 251 ? -14.463 -8.376 18.963 1.00 91.94 251 SER A N 1
ATOM 1829 C CA . SER A 1 251 ? -14.133 -6.990 19.298 1.00 91.94 251 SER A CA 1
ATOM 1830 C C . SER A 1 251 ? -13.247 -6.368 18.227 1.00 91.94 251 SER A C 1
ATOM 1832 O O . SER A 1 251 ? -12.242 -6.949 17.826 1.00 91.94 251 SER A O 1
ATOM 1834 N N . LEU A 1 252 ? -13.595 -5.160 17.789 1.00 95.06 252 LEU A N 1
ATOM 1835 C CA . LEU A 1 252 ? -12.806 -4.341 16.881 1.00 95.06 252 LEU A CA 1
ATOM 1836 C C . LEU A 1 252 ? -11.942 -3.349 17.661 1.00 95.06 252 LEU A C 1
ATOM 1838 O O . LEU A 1 252 ? -12.418 -2.648 18.553 1.00 95.06 252 LEU A O 1
ATOM 1842 N N . SER A 1 253 ? -10.694 -3.215 17.238 1.00 96.81 253 SER A N 1
ATOM 1843 C CA . SER A 1 253 ? -9.728 -2.255 17.754 1.00 96.81 253 SER A CA 1
ATOM 1844 C C . SER A 1 253 ? -9.218 -1.367 16.624 1.00 96.81 253 SER A C 1
ATOM 1846 O O . SER A 1 253 ? -8.709 -1.844 15.610 1.00 96.81 253 SER A O 1
ATOM 1848 N N . PHE A 1 254 ? -9.380 -0.059 16.795 1.00 98.00 254 PHE A N 1
ATOM 1849 C CA . PHE A 1 254 ? -8.900 0.973 15.885 1.00 98.00 254 PHE A CA 1
ATOM 1850 C C . PHE A 1 254 ? -7.543 1.459 16.404 1.00 98.00 254 PHE A C 1
ATOM 1852 O O . PHE A 1 254 ? -7.472 2.191 17.390 1.00 98.00 254 PHE A O 1
ATOM 1859 N N . ALA A 1 255 ? -6.460 1.036 15.758 1.00 98.38 255 ALA A N 1
ATOM 1860 C CA . ALA A 1 255 ? -5.089 1.338 16.156 1.00 98.38 255 ALA A CA 1
ATOM 1861 C C . ALA A 1 255 ? -4.521 2.481 15.305 1.00 98.38 255 ALA A C 1
ATOM 1863 O O . ALA A 1 255 ? -4.257 2.307 14.115 1.00 98.38 255 ALA A O 1
ATOM 1864 N N . GLY A 1 256 ? -4.355 3.660 15.900 1.00 97.94 256 GLY A N 1
ATOM 1865 C CA . GLY A 1 256 ? -3.841 4.854 15.235 1.00 97.94 256 GLY A CA 1
ATOM 1866 C C . GLY A 1 256 ? -2.319 4.957 15.277 1.00 97.94 256 GLY A C 1
ATOM 1867 O O . GLY A 1 256 ? -1.710 4.789 16.332 1.00 97.94 256 GLY A O 1
ATOM 1868 N N . PHE A 1 257 ? -1.727 5.333 14.147 1.00 96.94 257 PHE A N 1
ATOM 1869 C CA . PHE A 1 257 ? -0.298 5.572 13.960 1.00 96.94 257 PHE A CA 1
ATOM 1870 C C . PHE A 1 257 ? -0.042 6.928 13.280 1.00 96.94 257 PHE A C 1
ATOM 1872 O O . PHE A 1 257 ? -0.924 7.508 12.633 1.00 96.94 257 PHE A O 1
ATOM 1879 N N . SER A 1 258 ? 1.171 7.443 13.448 1.00 94.31 258 SER A N 1
ATOM 1880 C CA . SER A 1 258 ? 1.667 8.684 12.854 1.00 94.31 258 SER A CA 1
ATOM 1881 C C . SER A 1 258 ? 3.014 8.454 12.170 1.00 94.31 258 SER A C 1
ATOM 1883 O O . SER A 1 258 ? 3.695 7.469 12.449 1.00 94.31 258 SER A O 1
ATOM 1885 N N . ASP A 1 259 ? 3.385 9.380 11.288 1.00 91.94 259 ASP A N 1
ATOM 1886 C CA . ASP A 1 259 ? 4.783 9.578 10.894 1.00 91.94 259 ASP A CA 1
ATOM 1887 C C . ASP A 1 259 ? 5.583 10.254 12.020 1.00 91.94 259 ASP A C 1
ATOM 1889 O O . ASP A 1 259 ? 4.999 10.717 13.006 1.00 91.94 259 ASP A O 1
ATOM 1893 N N . GLY A 1 260 ? 6.904 10.317 11.843 1.00 89.06 260 GLY A N 1
ATOM 1894 C CA . GLY A 1 260 ? 7.862 10.960 12.741 1.00 89.06 260 GLY A CA 1
ATOM 1895 C C . GLY A 1 260 ? 8.026 12.466 12.570 1.00 89.06 260 GLY A C 1
ATOM 1896 O O . GLY A 1 260 ? 9.012 13.038 13.034 1.00 89.06 260 GLY A O 1
ATOM 1897 N N . SER A 1 261 ? 7.101 13.145 11.886 1.00 87.94 261 SER A N 1
ATOM 1898 C CA . SER A 1 261 ? 7.155 14.602 11.765 1.00 87.94 261 SER A CA 1
ATOM 1899 C C . SER A 1 261 ? 6.526 15.257 12.992 1.00 87.94 261 SER A C 1
ATOM 1901 O O . SER A 1 261 ? 5.364 15.022 13.311 1.00 87.94 261 SER A O 1
ATOM 1903 N N . GLY A 1 262 ? 7.265 16.140 13.661 1.00 89.06 262 GLY A N 1
ATOM 1904 C CA . GLY A 1 262 ? 6.783 16.841 14.855 1.00 89.06 262 GLY A CA 1
ATOM 1905 C C . GLY A 1 262 ? 7.175 16.148 16.162 1.00 89.06 262 GLY A C 1
ATOM 1906 O O . GLY A 1 262 ? 8.091 15.340 16.196 1.00 89.06 262 GLY A O 1
ATOM 1907 N N . ALA A 1 263 ? 6.537 16.539 17.266 1.00 93.44 263 ALA A N 1
ATOM 1908 C CA . ALA A 1 263 ? 6.861 16.008 18.590 1.00 93.44 263 ALA A CA 1
ATOM 1909 C C . ALA A 1 263 ? 6.112 14.694 18.863 1.00 93.44 263 ALA A C 1
ATOM 1911 O O . ALA A 1 263 ? 4.886 14.656 18.720 1.00 93.44 263 ALA A O 1
ATOM 1912 N N . ALA A 1 264 ? 6.803 13.674 19.380 1.00 93.56 264 ALA A N 1
ATOM 1913 C CA . ALA A 1 264 ? 6.230 12.344 19.608 1.00 93.56 264 ALA A CA 1
ATOM 1914 C C . ALA A 1 264 ? 4.965 12.354 20.484 1.00 93.56 264 ALA A C 1
ATOM 1916 O O . ALA A 1 264 ? 3.979 11.682 20.184 1.00 93.56 264 ALA A O 1
ATOM 1917 N N . ALA A 1 265 ? 4.927 13.185 21.532 1.00 94.12 265 ALA A N 1
ATOM 1918 C CA . ALA A 1 265 ? 3.741 13.332 22.383 1.00 94.12 265 ALA A CA 1
ATOM 1919 C C . ALA A 1 265 ? 2.523 13.905 21.625 1.00 94.12 265 ALA A C 1
ATOM 1921 O O . ALA A 1 265 ? 1.377 13.502 21.863 1.00 94.12 265 ALA A O 1
ATOM 1922 N N . ALA A 1 266 ? 2.760 14.833 20.691 1.00 93.81 266 ALA A N 1
ATOM 1923 C CA . ALA A 1 266 ? 1.712 15.375 19.832 1.00 93.81 266 ALA A CA 1
ATOM 1924 C C . ALA A 1 266 ? 1.243 14.324 18.815 1.00 93.81 266 ALA A C 1
ATOM 1926 O O . ALA A 1 266 ? 0.036 14.166 18.624 1.00 93.81 266 ALA A O 1
ATOM 1927 N N . ASN A 1 267 ? 2.174 13.558 18.242 1.00 94.38 267 ASN A N 1
ATOM 1928 C CA . ASN A 1 267 ? 1.892 12.466 17.310 1.00 94.38 267 ASN A CA 1
ATOM 1929 C C . ASN A 1 267 ? 1.086 11.343 17.965 1.00 94.38 267 ASN A C 1
ATOM 1931 O O . ASN A 1 267 ? 0.103 10.872 17.390 1.00 94.38 267 ASN A O 1
ATOM 1935 N N . LEU A 1 268 ? 1.416 10.977 19.205 1.00 95.69 268 LEU A N 1
ATOM 1936 C CA . LEU A 1 268 ? 0.641 10.028 20.000 1.00 95.69 268 LEU A CA 1
ATOM 1937 C C . LEU A 1 268 ? -0.804 10.515 20.181 1.00 95.69 268 LEU A C 1
ATOM 1939 O O . LEU A 1 268 ? -1.741 9.808 19.806 1.00 95.69 268 LEU A O 1
ATOM 1943 N N . THR A 1 269 ? -0.982 11.753 20.648 1.00 95.12 269 THR A N 1
ATOM 1944 C CA . THR A 1 269 ? -2.310 12.362 20.844 1.00 95.12 269 THR A CA 1
ATOM 1945 C C . THR A 1 269 ? -3.107 12.436 19.537 1.00 95.12 269 THR A C 1
ATOM 1947 O O . THR A 1 269 ? -4.308 12.161 19.507 1.00 95.12 269 THR A O 1
ATOM 1950 N N . LEU A 1 270 ? -2.460 12.814 18.432 1.00 94.06 270 LEU A N 1
ATOM 1951 C CA . LEU A 1 270 ? -3.101 12.920 17.123 1.00 94.06 270 LEU A CA 1
ATOM 1952 C C . LEU A 1 270 ? -3.516 11.547 16.585 1.00 94.06 270 LEU A C 1
ATOM 1954 O O . LEU A 1 270 ? -4.625 11.403 16.069 1.00 94.06 270 LEU A O 1
ATOM 1958 N N . SER A 1 271 ? -2.650 10.543 16.725 1.00 96.62 271 SER A N 1
ATOM 1959 C CA . SER A 1 271 ? -2.934 9.171 16.304 1.00 96.62 271 SER A CA 1
ATOM 1960 C C . SER A 1 271 ? -4.145 8.586 17.043 1.00 96.62 271 SER A C 1
ATOM 1962 O O . SER A 1 271 ? -5.004 7.969 16.417 1.00 96.62 271 SER A O 1
ATOM 1964 N N . GLU A 1 272 ? -4.291 8.879 18.339 1.00 97.19 272 GLU A N 1
ATOM 1965 C CA . GLU A 1 272 ? -5.450 8.475 19.143 1.00 97.19 272 GLU A CA 1
ATOM 1966 C C . GLU A 1 272 ? -6.739 9.163 18.674 1.00 97.19 272 GLU A C 1
ATOM 1968 O O . GLU A 1 272 ? -7.754 8.506 18.444 1.00 97.19 272 GLU A O 1
ATOM 1973 N N . ARG A 1 273 ? -6.698 10.480 18.430 1.00 96.56 273 ARG A N 1
ATOM 1974 C CA . ARG A 1 273 ? -7.852 11.224 17.892 1.00 96.56 273 ARG A CA 1
ATOM 1975 C C . ARG A 1 273 ? -8.289 10.711 16.523 1.00 96.56 273 ARG A C 1
ATOM 1977 O O . ARG A 1 273 ? -9.486 10.657 16.240 1.00 96.56 273 ARG A O 1
ATOM 1984 N N . ARG A 1 274 ? -7.338 10.341 15.664 1.00 97.00 274 ARG A N 1
ATOM 1985 C CA . ARG A 1 274 ? -7.606 9.729 14.356 1.00 97.00 274 ARG A CA 1
ATOM 1986 C C . ARG A 1 274 ? -8.278 8.366 14.505 1.00 97.00 274 ARG A C 1
ATOM 1988 O O . ARG A 1 274 ? -9.278 8.121 13.832 1.00 97.00 274 ARG A O 1
ATOM 1995 N N . ALA A 1 275 ? -7.785 7.521 15.411 1.00 97.94 275 ALA A N 1
ATOM 1996 C CA . ALA A 1 275 ? -8.405 6.234 15.721 1.00 97.94 275 ALA A CA 1
ATOM 1997 C C . ALA A 1 275 ? -9.852 6.399 16.204 1.00 97.94 275 ALA A C 1
ATOM 1999 O O . ALA A 1 275 ? -10.758 5.751 15.679 1.00 97.94 275 ALA A O 1
ATOM 2000 N N . GLU A 1 276 ? -10.088 7.338 17.120 1.00 96.88 276 GLU A N 1
ATOM 2001 C CA . GLU A 1 276 ? -11.429 7.646 17.618 1.00 96.88 276 GLU A CA 1
ATOM 2002 C C . GLU A 1 276 ? -12.338 8.209 16.518 1.00 96.88 276 GLU A C 1
ATOM 2004 O O . GLU A 1 276 ? -13.505 7.836 16.422 1.00 96.88 276 GLU A O 1
ATOM 2009 N N . THR A 1 277 ? -11.804 9.050 15.629 1.00 96.31 277 THR A N 1
ATOM 2010 C CA . THR A 1 277 ? -12.563 9.588 14.490 1.00 96.31 277 THR A CA 1
ATOM 2011 C C . THR A 1 277 ? -12.984 8.482 13.525 1.00 96.31 277 THR A C 1
ATOM 2013 O O . THR A 1 277 ? -14.138 8.443 13.101 1.00 96.31 277 THR A O 1
ATOM 2016 N N . ALA A 1 278 ? -12.082 7.555 13.200 1.00 96.06 278 ALA A N 1
ATOM 2017 C CA . ALA A 1 278 ? -12.398 6.403 12.363 1.00 96.06 278 ALA A CA 1
ATOM 2018 C C . ALA A 1 278 ? -13.460 5.500 13.010 1.00 96.06 278 ALA A C 1
ATOM 2020 O O . ALA A 1 278 ? -14.436 5.127 12.354 1.00 96.06 278 ALA A O 1
ATOM 2021 N N . ARG A 1 279 ? -13.315 5.212 14.309 1.00 95.19 279 ARG A N 1
ATOM 2022 C CA . ARG A 1 279 ? -14.290 4.447 15.098 1.00 95.19 279 ARG A CA 1
ATOM 2023 C C . ARG A 1 279 ? -15.664 5.113 15.088 1.00 95.19 279 ARG A C 1
ATOM 2025 O O . ARG A 1 279 ? -16.671 4.468 14.794 1.00 95.19 279 ARG A O 1
ATOM 2032 N N . ALA A 1 280 ? -15.709 6.417 15.356 1.00 92.75 280 ALA A N 1
ATOM 2033 C CA . ALA A 1 280 ? -16.933 7.204 15.338 1.00 92.75 280 ALA A CA 1
ATOM 2034 C C . ALA A 1 280 ? -17.579 7.231 13.946 1.00 92.75 280 ALA A C 1
ATOM 2036 O O . ALA A 1 280 ? -18.800 7.146 13.855 1.00 92.75 280 ALA A O 1
ATOM 2037 N N . ALA A 1 281 ? -16.788 7.297 12.872 1.00 92.88 281 ALA A N 1
ATOM 2038 C CA . ALA A 1 281 ? -17.292 7.277 11.502 1.00 92.88 281 ALA A CA 1
ATOM 2039 C C . ALA A 1 281 ? -17.934 5.929 11.131 1.00 92.88 281 ALA A C 1
ATOM 2041 O O . ALA A 1 281 ? -19.005 5.921 10.526 1.00 92.88 281 ALA A O 1
ATOM 2042 N N . VAL A 1 282 ? -17.328 4.802 11.530 1.00 91.75 282 VAL A N 1
ATOM 2043 C CA . VAL A 1 282 ? -17.922 3.461 11.355 1.00 91.75 282 VAL A CA 1
ATOM 2044 C C . VAL A 1 282 ? -19.217 3.346 12.154 1.00 91.75 282 VAL A C 1
ATOM 2046 O O . VAL A 1 282 ? -20.239 2.936 11.612 1.00 91.75 282 VAL A O 1
ATOM 2049 N N . ARG A 1 283 ? -19.212 3.785 13.417 1.00 87.00 283 ARG A N 1
ATOM 2050 C CA . ARG A 1 283 ? -20.398 3.758 14.285 1.00 87.00 283 ARG A CA 1
ATOM 2051 C C . ARG A 1 283 ? -21.533 4.653 13.782 1.00 87.00 283 ARG A C 1
ATOM 2053 O O . ARG A 1 283 ? -22.697 4.293 13.906 1.00 87.00 283 ARG A O 1
ATOM 2060 N N . ALA A 1 284 ? -21.210 5.832 13.260 1.00 86.19 284 ALA A N 1
ATOM 2061 C CA . ALA A 1 284 ? -22.191 6.791 12.762 1.00 86.19 284 ALA A CA 1
ATOM 2062 C C . ALA A 1 284 ? -22.757 6.409 11.387 1.00 86.19 284 ALA A C 1
ATOM 2064 O O . ALA A 1 284 ? -23.607 7.127 10.862 1.00 86.19 284 ALA A O 1
ATOM 2065 N N . TRP A 1 285 ? -22.292 5.317 10.775 1.00 82.12 285 TRP A N 1
ATOM 2066 C CA . TRP A 1 285 ? -22.799 4.875 9.489 1.00 82.12 285 TRP A CA 1
ATOM 2067 C C . TRP A 1 285 ? -24.257 4.409 9.615 1.00 82.12 285 TRP A C 1
ATOM 2069 O O . TRP A 1 285 ? -24.576 3.428 10.276 1.00 82.12 285 TRP A O 1
ATOM 2079 N N . THR A 1 286 ? -25.165 5.136 8.968 1.00 62.09 286 THR A N 1
ATOM 2080 C CA . THR A 1 286 ? -26.620 5.019 9.153 1.00 62.09 286 THR A CA 1
ATOM 2081 C C . THR A 1 286 ? -27.306 4.083 8.154 1.00 62.09 286 THR A C 1
ATOM 2083 O O . THR A 1 286 ? -28.493 4.243 7.866 1.00 62.09 286 THR A O 1
ATOM 2086 N N . GLY A 1 287 ? -26.602 3.096 7.597 1.00 56.47 287 GLY A N 1
ATOM 2087 C CA . GLY A 1 287 ? -27.107 2.262 6.499 1.00 56.47 287 GLY A CA 1
ATOM 2088 C C . GLY A 1 287 ? -28.182 1.220 6.850 1.00 56.47 287 GLY A C 1
ATOM 2089 O O . GLY A 1 287 ? -28.316 0.260 6.100 1.00 56.47 287 GLY A O 1
ATOM 2090 N N . ALA A 1 288 ? -28.981 1.460 7.903 1.00 50.06 288 ALA A N 1
ATOM 2091 C CA . ALA A 1 288 ? -30.175 0.725 8.366 1.00 50.06 288 ALA A CA 1
ATOM 2092 C C . ALA A 1 288 ? -30.023 -0.228 9.571 1.00 50.06 288 ALA A C 1
ATOM 2094 O O . ALA A 1 288 ? -31.004 -0.877 9.930 1.00 50.06 288 ALA A O 1
ATOM 2095 N N . TYR A 1 289 ? -28.870 -0.261 10.244 1.00 56.16 289 TYR A N 1
ATOM 2096 C CA . TYR A 1 289 ? -28.651 -1.108 11.424 1.00 56.16 289 TYR A CA 1
ATOM 2097 C C . TYR A 1 289 ? -27.962 -0.333 12.549 1.00 56.16 289 TYR A C 1
ATOM 2099 O O . TYR A 1 289 ? -27.038 0.438 12.294 1.00 56.16 289 TYR A O 1
ATOM 2107 N N . ASP A 1 290 ? -28.419 -0.532 13.787 1.00 60.56 290 ASP A N 1
ATOM 2108 C CA . ASP A 1 290 ? -27.711 -0.058 14.977 1.00 60.56 290 ASP A CA 1
ATOM 2109 C C . ASP A 1 290 ? -26.548 -1.024 15.229 1.00 60.56 290 ASP A C 1
ATOM 2111 O O . ASP A 1 290 ? -26.757 -2.164 15.647 1.00 60.56 290 ASP A O 1
ATOM 2115 N N . LEU A 1 291 ? -25.328 -0.612 14.873 1.00 64.88 291 LEU A N 1
ATOM 2116 C CA . LEU A 1 291 ? -24.132 -1.413 15.127 1.00 64.88 291 LEU A CA 1
ATOM 2117 C C . LEU A 1 291 ? -23.910 -1.470 16.649 1.00 64.88 291 LEU A C 1
ATOM 2119 O O . LEU A 1 291 ? -23.744 -0.409 17.263 1.00 64.88 291 LEU A O 1
ATOM 2123 N N . PRO A 1 292 ? -23.876 -2.659 17.284 1.00 61.06 292 PRO A N 1
ATOM 2124 C CA . PRO A 1 292 ? -23.676 -2.755 18.723 1.00 61.06 292 PRO A CA 1
ATOM 2125 C C . PRO A 1 292 ? -22.367 -2.072 19.134 1.00 61.06 292 PRO A C 1
ATOM 2127 O O . PRO A 1 292 ? -21.274 -2.508 18.781 1.00 61.06 292 PRO A O 1
ATOM 2130 N N . ALA A 1 293 ? -22.469 -0.991 19.911 1.00 56.16 293 ALA A N 1
ATOM 2131 C CA . ALA A 1 293 ? -21.312 -0.203 20.342 1.00 56.16 293 ALA A CA 1
ATOM 2132 C C . ALA A 1 293 ? -20.371 -0.957 21.303 1.00 56.16 293 ALA A C 1
ATOM 2134 O O . ALA A 1 293 ? -19.270 -0.480 21.570 1.00 56.16 293 ALA A O 1
ATOM 2135 N N . ALA A 1 294 ? -20.808 -2.100 21.844 1.00 58.66 294 ALA A N 1
ATOM 2136 C CA . ALA A 1 294 ? -20.164 -2.789 22.962 1.00 58.66 294 ALA A CA 1
ATOM 2137 C C . ALA A 1 294 ? -18.785 -3.394 22.637 1.00 58.66 294 ALA A C 1
ATOM 2139 O O . ALA A 1 294 ? -18.067 -3.769 23.556 1.00 58.66 294 ALA A O 1
ATOM 2140 N N . ASN A 1 295 ? -18.398 -3.429 21.359 1.00 80.94 295 ASN A N 1
ATOM 2141 C CA . ASN A 1 295 ? -17.252 -4.195 20.879 1.00 80.94 295 ASN A CA 1
ATOM 2142 C C . ASN A 1 295 ? -16.273 -3.350 20.038 1.00 80.94 295 ASN A C 1
ATOM 2144 O O . ASN A 1 295 ? -15.597 -3.896 19.178 1.00 80.94 295 ASN A O 1
ATOM 2148 N N . MET A 1 296 ? -16.213 -2.022 20.210 1.00 90.75 296 MET A N 1
ATOM 2149 C CA . MET A 1 296 ? -15.284 -1.164 19.449 1.00 90.75 296 MET A CA 1
ATOM 2150 C C . MET A 1 296 ? -14.438 -0.274 20.361 1.00 90.75 296 MET A C 1
ATOM 2152 O O . MET A 1 296 ? -14.967 0.646 20.993 1.00 90.75 296 MET A O 1
ATOM 2156 N N . GLU A 1 297 ? -13.123 -0.478 20.347 1.00 94.00 297 GLU A N 1
ATOM 2157 C CA . GLU A 1 297 ? -12.131 0.338 21.056 1.00 94.00 297 GLU A CA 1
ATOM 2158 C C . GLU A 1 297 ? -11.234 1.123 20.087 1.00 94.00 297 GLU A C 1
ATOM 2160 O O . GLU A 1 297 ? -11.059 0.738 18.933 1.00 94.00 297 GLU A O 1
ATOM 2165 N N . ALA A 1 298 ? -10.661 2.236 20.544 1.00 96.81 298 ALA A N 1
ATOM 2166 C CA . ALA A 1 298 ? -9.674 3.015 19.800 1.00 96.81 298 ALA A CA 1
ATOM 2167 C C . ALA A 1 298 ? -8.453 3.285 20.681 1.00 96.81 298 ALA A C 1
ATOM 2169 O O . ALA A 1 298 ? -8.597 3.566 21.869 1.00 96.81 298 ALA A O 1
ATOM 2170 N N . ALA A 1 299 ? -7.259 3.208 20.096 1.00 98.06 299 ALA A N 1
ATOM 2171 C CA . ALA A 1 299 ? -6.001 3.473 20.782 1.00 98.06 299 ALA A CA 1
ATOM 2172 C C . ALA A 1 299 ? -4.994 4.147 19.842 1.00 98.06 299 ALA A C 1
ATOM 2174 O O . ALA A 1 299 ? -4.894 3.796 18.666 1.00 98.06 299 ALA A O 1
ATOM 2175 N N . GLY A 1 300 ? -4.233 5.110 20.366 1.00 97.88 300 GLY A N 1
ATOM 2176 C CA . GLY A 1 300 ? -3.117 5.742 19.662 1.00 97.88 300 GLY A CA 1
ATOM 2177 C C . GLY A 1 300 ? -1.767 5.142 20.047 1.00 97.88 300 GLY A C 1
ATOM 2178 O O . GLY A 1 300 ? -1.486 4.901 21.228 1.00 97.88 300 GLY A O 1
ATOM 2179 N N . PHE A 1 301 ? -0.907 4.957 19.050 1.00 97.94 301 PHE A N 1
ATOM 2180 C CA . PHE A 1 301 ? 0.447 4.424 19.203 1.00 97.94 301 PHE A CA 1
ATOM 2181 C C . PHE A 1 301 ? 1.527 5.341 18.624 1.00 97.94 301 PHE A C 1
ATOM 2183 O O . PHE A 1 301 ? 2.703 4.996 18.685 1.00 97.94 301 PHE A O 1
ATOM 2190 N N . GLY A 1 302 ? 1.156 6.515 18.101 1.00 96.25 302 GLY A N 1
ATOM 2191 C CA . GLY A 1 302 ? 2.105 7.462 17.521 1.00 96.25 302 GLY A CA 1
ATOM 2192 C C . GLY A 1 302 ? 2.976 6.781 16.466 1.00 96.25 302 GLY A C 1
ATOM 2193 O O . GLY A 1 302 ? 2.470 6.127 15.558 1.00 96.25 302 GLY A O 1
ATOM 2194 N N . GLU A 1 303 ? 4.286 6.896 16.622 1.00 95.31 303 GLU A N 1
ATOM 2195 C CA . GLU A 1 303 ? 5.292 6.407 15.672 1.00 95.31 303 GLU A CA 1
ATOM 2196 C C . GLU A 1 303 ? 5.692 4.936 15.894 1.00 95.31 303 GLU A C 1
ATOM 2198 O O . GLU A 1 303 ? 6.605 4.436 15.248 1.00 95.31 303 GLU A O 1
ATOM 2203 N N . ALA A 1 304 ? 5.025 4.209 16.798 1.00 96.19 304 ALA A N 1
ATOM 2204 C CA . ALA A 1 304 ? 5.499 2.915 17.301 1.00 96.19 304 ALA A CA 1
ATOM 2205 C C . ALA A 1 304 ? 5.544 1.757 16.284 1.00 96.19 304 ALA A C 1
ATOM 2207 O O . ALA A 1 304 ? 6.132 0.721 16.584 1.00 96.19 304 ALA A O 1
ATOM 2208 N N . LEU A 1 305 ? 4.926 1.881 15.105 1.00 95.00 305 LEU A N 1
ATOM 2209 C CA . LEU A 1 305 ? 4.917 0.828 14.078 1.00 95.00 305 LEU A CA 1
ATOM 2210 C C . LEU A 1 305 ? 5.026 1.428 12.669 1.00 95.00 305 LEU A C 1
ATOM 2212 O O . LEU A 1 305 ? 4.029 1.454 11.932 1.00 95.00 305 LEU A O 1
ATOM 2216 N N . PRO A 1 306 ? 6.208 1.926 12.275 1.00 92.88 306 PRO A N 1
ATOM 2217 C CA . PRO A 1 306 ? 6.406 2.473 10.942 1.00 92.88 306 PRO A CA 1
ATOM 2218 C C . PRO A 1 306 ? 6.371 1.347 9.896 1.00 92.88 306 PRO A C 1
ATOM 2220 O O . PRO A 1 306 ? 6.971 0.286 10.087 1.00 92.88 306 PRO A O 1
ATOM 2223 N N . ILE A 1 307 ? 5.648 1.576 8.795 1.00 89.81 307 ILE A N 1
ATOM 2224 C CA . ILE A 1 307 ? 5.548 0.658 7.637 1.00 89.81 307 ILE A CA 1
ATOM 2225 C C . ILE A 1 307 ? 6.272 1.181 6.403 1.00 89.81 307 ILE A C 1
ATOM 2227 O O . ILE A 1 307 ? 6.415 0.468 5.414 1.00 89.81 307 ILE A O 1
ATOM 2231 N N . ALA A 1 308 ? 6.731 2.420 6.477 1.00 88.69 308 ALA A N 1
ATOM 2232 C CA . ALA A 1 308 ? 7.537 3.068 5.473 1.00 88.69 308 ALA A CA 1
ATOM 2233 C C . ALA A 1 308 ? 8.502 4.036 6.156 1.00 88.69 308 ALA A C 1
ATOM 2235 O O . ALA A 1 308 ? 8.396 4.306 7.354 1.00 88.69 308 ALA A O 1
ATOM 2236 N N . CYS A 1 309 ? 9.442 4.556 5.384 1.00 87.19 309 CYS A N 1
ATOM 2237 C CA . CYS A 1 309 ? 10.379 5.568 5.845 1.00 87.19 309 CYS A CA 1
ATOM 2238 C C . CYS A 1 309 ? 9.771 6.962 5.632 1.00 87.19 309 CYS A C 1
ATOM 2240 O O . CYS A 1 309 ? 9.047 7.178 4.664 1.00 87.19 309 CYS A O 1
ATOM 2242 N N . ASP A 1 310 ? 10.046 7.913 6.523 1.00 87.44 310 ASP A N 1
ATOM 2243 C CA . ASP A 1 310 ? 9.424 9.250 6.485 1.00 87.44 310 ASP A CA 1
ATOM 2244 C C . ASP A 1 310 ? 10.127 10.255 5.552 1.00 87.44 310 ASP A C 1
ATOM 2246 O O . ASP A 1 310 ? 9.759 11.432 5.477 1.00 87.44 310 ASP A O 1
ATOM 2250 N N . ASP A 1 311 ? 11.132 9.802 4.811 1.00 83.94 311 ASP A N 1
ATOM 2251 C CA . ASP A 1 311 ? 11.874 10.587 3.825 1.00 83.94 311 ASP A CA 1
ATOM 2252 C C . ASP A 1 311 ? 11.025 10.936 2.593 1.00 83.94 311 ASP A C 1
ATOM 2254 O O . ASP A 1 311 ? 11.126 12.042 2.058 1.00 83.94 311 ASP A O 1
ATOM 2258 N N . THR A 1 312 ? 10.111 10.051 2.201 1.00 81.06 312 THR A N 1
ATOM 2259 C CA . THR A 1 312 ? 9.239 10.241 1.034 1.00 81.06 312 THR A CA 1
ATOM 2260 C C . THR A 1 312 ? 7.846 10.755 1.431 1.00 81.06 312 THR A C 1
ATOM 2262 O O . THR A 1 312 ? 7.336 10.422 2.509 1.00 81.06 312 THR A O 1
ATOM 2265 N N . PRO A 1 313 ? 7.168 11.561 0.585 1.00 82.44 313 PRO A N 1
ATOM 2266 C CA . PRO A 1 313 ? 5.770 11.939 0.814 1.00 82.44 313 PRO A CA 1
ATOM 2267 C C . PRO A 1 313 ? 4.850 10.727 0.988 1.00 82.44 313 PRO A C 1
ATOM 2269 O O . PRO A 1 313 ? 4.000 10.728 1.883 1.00 82.44 313 PRO A O 1
ATOM 2272 N N . TRP A 1 314 ? 5.058 9.687 0.171 1.00 84.12 314 TRP A N 1
ATOM 2273 C CA . TRP A 1 314 ? 4.327 8.431 0.277 1.00 84.12 314 TRP A CA 1
ATOM 2274 C C . TRP A 1 314 ? 4.548 7.769 1.638 1.00 84.12 314 TRP A C 1
ATOM 2276 O O . TRP A 1 314 ? 3.582 7.409 2.306 1.00 84.12 314 TRP A O 1
ATOM 2286 N N . GLY A 1 315 ? 5.799 7.645 2.082 1.00 88.31 315 GLY A N 1
ATOM 2287 C CA . GLY A 1 315 ? 6.113 6.927 3.309 1.00 88.31 315 GLY A CA 1
ATOM 2288 C C . GLY A 1 315 ? 5.558 7.608 4.558 1.00 88.31 315 GLY A C 1
ATOM 2289 O O . GLY A 1 315 ? 4.941 6.944 5.395 1.00 88.31 315 GLY A O 1
ATOM 2290 N N . ARG A 1 316 ? 5.600 8.947 4.615 1.00 88.81 316 ARG A N 1
ATOM 2291 C CA . ARG A 1 316 ? 4.904 9.693 5.676 1.00 88.81 316 ARG A CA 1
ATOM 2292 C C . ARG A 1 316 ? 3.395 9.433 5.652 1.00 88.81 316 ARG A C 1
ATOM 2294 O O . ARG A 1 316 ? 2.790 9.155 6.685 1.00 88.81 316 ARG A O 1
ATOM 2301 N N . GLN A 1 317 ? 2.765 9.464 4.474 1.00 87.31 317 GLN A N 1
ATOM 2302 C CA . GLN A 1 317 ? 1.336 9.151 4.347 1.00 87.31 317 GLN A CA 1
ATOM 2303 C C . GLN A 1 317 ? 1.021 7.704 4.768 1.00 87.31 317 GLN A C 1
ATOM 2305 O O . GLN A 1 317 ? 0.014 7.464 5.438 1.00 87.31 317 GLN A O 1
ATOM 2310 N N . ALA A 1 318 ? 1.896 6.750 4.442 1.00 89.81 318 ALA A N 1
ATOM 2311 C CA . ALA A 1 318 ? 1.799 5.350 4.845 1.00 89.81 318 ALA A CA 1
ATOM 2312 C C . ALA A 1 318 ? 1.959 5.160 6.369 1.00 89.81 318 ALA A C 1
ATOM 2314 O O . ALA A 1 318 ? 1.348 4.256 6.954 1.00 89.81 318 ALA A O 1
ATOM 2315 N N . ASN A 1 319 ? 2.665 6.049 7.062 1.00 92.94 319 ASN A N 1
ATOM 2316 C CA . ASN A 1 319 ? 2.746 6.038 8.523 1.00 92.94 319 ASN A CA 1
ATOM 2317 C C . ASN A 1 319 ? 1.557 6.736 9.208 1.00 92.94 319 ASN A C 1
ATOM 2319 O O . ASN A 1 319 ? 1.117 6.291 10.267 1.00 92.94 319 ASN A O 1
ATOM 2323 N N . ARG A 1 320 ? 0.918 7.719 8.559 1.00 93.62 320 ARG A N 1
ATOM 2324 C CA . ARG A 1 320 ? -0.354 8.319 9.010 1.00 93.62 320 ARG A CA 1
ATOM 2325 C C . ARG A 1 320 ? -1.557 7.409 8.700 1.00 93.62 320 ARG A C 1
ATOM 2327 O O . ARG A 1 320 ? -2.235 7.585 7.687 1.00 93.62 320 ARG A O 1
ATOM 2334 N N . ARG A 1 321 ? -1.841 6.423 9.562 1.00 95.50 321 ARG A N 1
ATOM 2335 C CA . ARG A 1 321 ? -2.978 5.476 9.419 1.00 95.50 321 ARG A CA 1
ATOM 2336 C C . ARG A 1 321 ? -3.734 5.213 10.701 1.00 95.50 321 ARG A C 1
ATOM 2338 O O . ARG A 1 321 ? -3.200 5.341 11.792 1.00 95.50 321 ARG A O 1
ATOM 2345 N N . VAL A 1 322 ? -4.941 4.694 10.524 1.00 97.88 322 VAL A N 1
ATOM 2346 C CA . VAL A 1 322 ? -5.610 3.827 11.487 1.00 97.88 322 VAL A CA 1
ATOM 2347 C C . VAL A 1 322 ? -5.729 2.427 10.893 1.00 97.88 322 VAL A C 1
ATOM 2349 O O . VAL A 1 322 ? -6.264 2.255 9.799 1.00 97.88 322 VAL A O 1
ATOM 2352 N N . GLU A 1 323 ? -5.227 1.430 11.608 1.00 97.69 323 GLU A N 1
ATOM 2353 C CA . GLU A 1 323 ? -5.426 0.015 11.299 1.00 97.69 323 GLU A CA 1
ATOM 2354 C C . GLU A 1 323 ? -6.612 -0.538 12.076 1.00 97.69 323 GLU A C 1
ATOM 2356 O O . GLU A 1 323 ? -6.859 -0.132 13.212 1.00 97.69 323 GLU A O 1
ATOM 2361 N N . ILE A 1 324 ? -7.317 -1.496 11.479 1.00 97.50 324 ILE A N 1
ATOM 2362 C CA . ILE A 1 324 ? -8.432 -2.182 12.127 1.00 97.50 324 ILE A CA 1
ATOM 2363 C C . ILE A 1 324 ? -7.974 -3.572 12.532 1.00 97.50 324 ILE A C 1
ATOM 2365 O O . ILE A 1 324 ? -7.405 -4.296 11.721 1.00 97.50 324 ILE A O 1
ATOM 2369 N N . TRP A 1 325 ? -8.221 -3.935 13.781 1.00 97.44 325 TRP A N 1
ATOM 2370 C CA . TRP A 1 325 ? -7.854 -5.218 14.362 1.00 97.44 325 TRP A CA 1
ATOM 2371 C C . TRP A 1 325 ? -9.090 -5.900 14.940 1.00 97.44 325 TRP A C 1
ATOM 2373 O O . TRP A 1 325 ? -9.972 -5.218 15.452 1.00 97.44 325 TRP A O 1
ATOM 2383 N N . VAL A 1 326 ? -9.148 -7.225 14.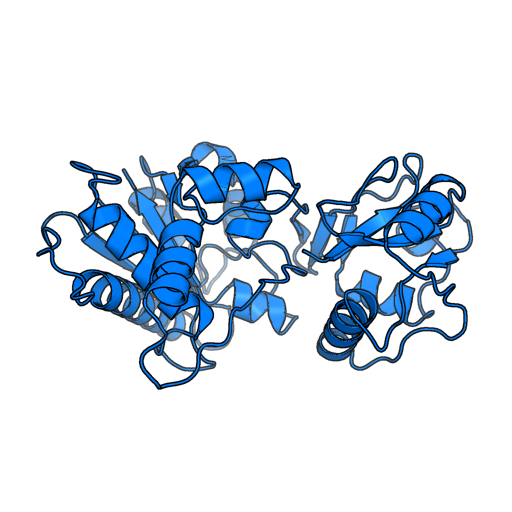863 1.00 95.75 326 VAL A N 1
ATOM 2384 C CA . VAL A 1 326 ? -10.242 -8.062 15.381 1.00 95.75 326 VAL A CA 1
ATOM 2385 C C . VAL A 1 326 ? -9.675 -9.164 16.278 1.00 95.75 326 VAL A C 1
ATOM 2387 O O . VAL A 1 326 ? -8.634 -9.717 15.937 1.00 95.75 326 VAL A O 1
ATOM 2390 N N . ASP A 1 327 ? -10.291 -9.449 17.427 1.00 92.69 327 ASP A N 1
ATOM 2391 C CA . ASP A 1 327 ? -9.846 -10.497 18.377 1.00 92.69 327 ASP A CA 1
ATOM 2392 C C . ASP A 1 327 ? -10.145 -11.940 17.935 1.00 92.69 327 ASP A C 1
ATOM 2394 O O . ASP A 1 327 ? -10.828 -12.125 16.903 1.00 92.69 327 ASP A O 1
#

Foldseek 3Di:
DKFKWAAPPWPQAEEAPVVVLCVQLVVDQACVVRVTDRDGAQAEEEDCVDDSNVLVQVLSCQFPVGGGHPSYDYDPALQRRLVVRNVDNRYMYIHDQLRNPNIDTHWHAHPLGFTHTPDLLCLLLVLGLSNDDDDDDDDPDDDDPVVVVVVVVCLDPVVQVVCVVSRHRGNDWDWAQPVVCVSQLVSLVVPADPLHHPVLSVVVCVVQPPKTWISDKWFADPPDLHTDPVRLVNLLSVLVCLQVVVLPPKAKEWEFEAAPPDHSVVQQVSRQSSSVSSQVSSQPNPPPDRRPPPRYYYGGSYHSGQSHHPPGPSSRRSRGIIIMIID

Sequence (327 aa):
ALVPVVHATNPVERFGLSDLAAIFAGEIDNWSELGGADSPITLHLTDPRAGIGAAFANAMMLESGKPLAPTLVVHSDVDTLGAAVAQDAGAIGVTTLSHIGETRALALTGSCGLAVAAEEVTIAAGDYPLTLPFYLYLPGRRLPKVAREMLAYLRAPAAQEVVRTAGFVDQRFTEIPLAVQGERLANAIRAAGPEVSLGDLQRMVGHLSGKQRLSVSFRFEDGTTELDAPSRAGVATLAAALAEGAFEGRSLSFAGFSDGSGAAAANLTLSERRAETARAAVRAWTGAYDLPAANMEAAGFGEALPIACDDTPWGRQANRRVEIWVD

Radius of gyration: 20.92 Å; Cα contacts (8 Å, |Δi|>4): 614; chains: 1; bounding box: 60×33×54 Å

Mean predicted aligned error: 4.78 Å

pLDDT: mean 91.57, std 7.18, range [50.06, 98.44]

Secondary structure (DSSP, 8-state):
-EEEEE-TT----EEEHHHHHHHHHTS--BGGGGTS-S-BPEEEEE-TTSHHHHHHHHHHHHHH-PPPPTT-EEESSHHHHHHHHTT-TTEEEEEEGGG-TTSEEPEEE-TT--EE---HHHHHTT-STT---------SSPPPHHHHHHHHHTTSHHHHHHHHHTTPPPSSPPEEEGGG-HHHHHHHHHH-SSSS-HHHHHHHHHHHTT-EEEEEEE-BSTTSSSBPHHHHHHHHHHHHHHHTTTTTTPPEEEEEE--SSS-HHHHHHHHHHHHHHHHHHHHT--SSS---GGGEEEEE-TTSS-SS-TTSHHHHHHHSEEEEEE-

Nearest PDB structures (foldseek):
  1twy-assembly10_B  TM=8.483E-01  e=4.459E-10  Vibrio cholerae O1 biovar El Tor str. N16961
  4gd5-assembly1_A  TM=8.560E-01  e=2.606E-09  Clostridium perfringens ATCC 13124
  4exl-assembly3_C  TM=8.519E-01  e=1.927E-08  Streptococcus pneumoniae str. Canada MDR_19A
  5nhx-assembly1_A  TM=7.828E-01  e=3.223E-06  Klebsiella pneumoniae
  4b62-assembly1_A  TM=7.816E-01  e=2.247E-05  Pseudomonas aeruginosa PAO1